Protein AF-A0A545BFV0-F1 (afdb_monomer_lite)

Sequence (214 aa):
MSEAEDLKVGDFVEFETEFVPDQMAVFLDVLTPELVSAIVRHQVKKQALEAFDGDWSDHEAREGYFEKTRMRVQTQTELAEAITSAVRTDFRSEGTKEFFGRLGSPDGEAVTVITMCDRSFFTVEDSDRILDGRFTVLGKVTAEIDMDRPTLERNKLLSSIPPESIDKLMGKMKKQLDAGIADAKMTGAMAFEPKFSARVEGASLKVVPIAIYV

Radius of gyration: 22.43 Å; chains: 1; bounding box: 50×40×73 Å

Structure (mmCIF, N/CA/C/O backbone):
data_AF-A0A545BFV0-F1
#
_entry.id   AF-A0A545BFV0-F1
#
loop_
_atom_site.group_PDB
_atom_site.id
_atom_site.type_symbol
_atom_site.label_atom_id
_atom_site.label_alt_id
_atom_site.label_comp_id
_atom_site.label_asym_id
_atom_site.label_entity_id
_atom_site.label_seq_id
_atom_site.pdbx_PDB_ins_code
_atom_site.Cartn_x
_atom_site.Cartn_y
_atom_site.Cartn_z
_atom_site.occupancy
_atom_site.B_iso_or_equiv
_atom_site.auth_seq_id
_atom_site.auth_comp_id
_atom_site.auth_asym_id
_atom_site.auth_atom_id
_atom_site.pdbx_PDB_model_num
ATOM 1 N N . MET A 1 1 ? 2.513 1.814 29.439 1.00 44.91 1 MET A N 1
ATOM 2 C CA . MET A 1 1 ? 3.019 0.611 28.755 1.00 44.91 1 MET A CA 1
ATOM 3 C C . MET A 1 1 ? 2.626 -0.705 29.416 1.00 44.91 1 MET A C 1
ATOM 5 O O . MET A 1 1 ? 2.300 -1.607 28.661 1.00 44.91 1 MET A O 1
ATOM 9 N N . SER A 1 2 ? 2.576 -0.832 30.754 1.00 43.62 2 SER A N 1
ATOM 10 C CA . SER A 1 2 ? 2.344 -2.153 31.379 1.00 43.62 2 SER A CA 1
ATOM 11 C C . SER A 1 2 ? 1.024 -2.826 30.985 1.00 43.62 2 SER A C 1
ATOM 13 O O . SER A 1 2 ? 0.996 -4.033 30.834 1.00 43.62 2 SER A O 1
ATOM 15 N N . GLU A 1 3 ? -0.055 -2.071 30.750 1.00 52.94 3 GLU A N 1
ATOM 16 C CA . GLU A 1 3 ? -1.333 -2.677 30.342 1.00 52.94 3 GLU A CA 1
ATOM 17 C C . GLU A 1 3 ? -1.349 -3.180 28.897 1.00 52.94 3 GLU A C 1
ATOM 19 O O . GLU A 1 3 ? -2.094 -4.106 28.610 1.00 52.94 3 GLU A O 1
ATOM 24 N N . ALA A 1 4 ? -0.549 -2.601 27.991 1.00 58.53 4 ALA A N 1
ATOM 25 C CA . ALA A 1 4 ? -0.517 -3.038 26.595 1.00 58.53 4 ALA A CA 1
ATOM 26 C C . ALA A 1 4 ? 0.349 -4.293 26.430 1.00 58.53 4 ALA A C 1
ATOM 28 O O . ALA A 1 4 ? -0.074 -5.227 25.762 1.00 58.53 4 ALA A O 1
ATOM 29 N N . GLU A 1 5 ? 1.524 -4.337 27.069 1.00 62.28 5 GLU A N 1
ATOM 30 C CA . GLU A 1 5 ? 2.435 -5.494 27.023 1.00 62.28 5 GLU A CA 1
ATOM 31 C C . GLU A 1 5 ? 1.836 -6.764 27.651 1.00 62.28 5 GLU A C 1
ATOM 33 O O . GLU A 1 5 ? 2.217 -7.872 27.276 1.00 62.28 5 GLU A O 1
ATOM 38 N N . ASP A 1 6 ? 0.868 -6.610 28.557 1.00 72.38 6 ASP A N 1
ATOM 39 C CA . ASP A 1 6 ? 0.158 -7.720 29.198 1.00 72.38 6 ASP A CA 1
ATOM 40 C C . ASP A 1 6 ? -1.032 -8.256 28.374 1.00 72.38 6 ASP A C 1
ATOM 42 O O . ASP A 1 6 ? -1.622 -9.272 28.758 1.00 72.38 6 ASP A O 1
ATOM 46 N N . LEU A 1 7 ? -1.386 -7.616 27.248 1.00 80.75 7 LEU A N 1
ATOM 47 C CA . LEU A 1 7 ? -2.508 -8.040 26.405 1.00 80.75 7 LEU A CA 1
ATOM 48 C C . LEU A 1 7 ? -2.217 -9.364 25.707 1.00 80.75 7 LEU A C 1
ATOM 50 O O . LEU A 1 7 ? -1.216 -9.532 25.006 1.00 80.75 7 LEU A O 1
ATOM 54 N N . LYS A 1 8 ? -3.156 -10.297 25.837 1.00 85.81 8 LYS A N 1
ATOM 55 C CA . LYS A 1 8 ? -3.091 -11.618 25.219 1.00 85.81 8 LYS A CA 1
ATOM 56 C C . LYS A 1 8 ? -4.149 -11.777 24.148 1.00 85.81 8 LYS A C 1
ATOM 58 O O . LYS A 1 8 ? -5.205 -11.143 24.148 1.00 85.81 8 LYS A O 1
ATOM 63 N N . VAL A 1 9 ? -3.882 -12.711 23.240 1.00 89.94 9 VAL A N 1
ATOM 64 C CA . VAL A 1 9 ? -4.880 -13.172 22.276 1.00 89.94 9 VAL A CA 1
ATOM 65 C C . VAL A 1 9 ? -6.136 -13.611 23.025 1.00 89.94 9 VAL A C 1
ATOM 67 O O . VAL A 1 9 ? -6.094 -14.506 23.867 1.00 89.94 9 VAL A O 1
ATOM 70 N N . GLY A 1 10 ? -7.265 -13.004 22.673 1.00 88.69 10 GLY A N 1
ATOM 71 C CA . GLY A 1 10 ? -8.553 -13.267 23.298 1.00 88.69 10 GLY A CA 1
ATOM 72 C C . GLY A 1 10 ? -9.057 -12.167 24.226 1.00 88.69 10 GLY A C 1
ATOM 73 O O . GLY A 1 10 ? -10.267 -12.141 24.459 1.00 88.69 10 GLY A O 1
ATOM 74 N N . ASP A 1 11 ? -8.187 -11.267 24.686 1.00 92.00 11 ASP A N 1
ATOM 75 C CA . ASP A 1 11 ? -8.573 -10.167 25.566 1.00 92.00 11 ASP A CA 1
ATOM 76 C C . ASP A 1 11 ? -9.452 -9.146 24.839 1.00 92.00 11 ASP A C 1
ATOM 78 O O . ASP A 1 11 ? -9.380 -8.981 23.616 1.00 92.00 11 ASP A O 1
ATOM 82 N N . PHE A 1 12 ? -10.306 -8.467 25.603 1.00 92.06 12 PHE A N 1
ATOM 83 C CA . PHE A 1 12 ? -11.127 -7.371 25.104 1.00 92.06 12 PHE A CA 1
ATOM 84 C C . PHE A 1 12 ? -10.480 -6.048 25.482 1.00 92.06 12 PHE A C 1
ATOM 86 O O . PHE A 1 12 ? -10.081 -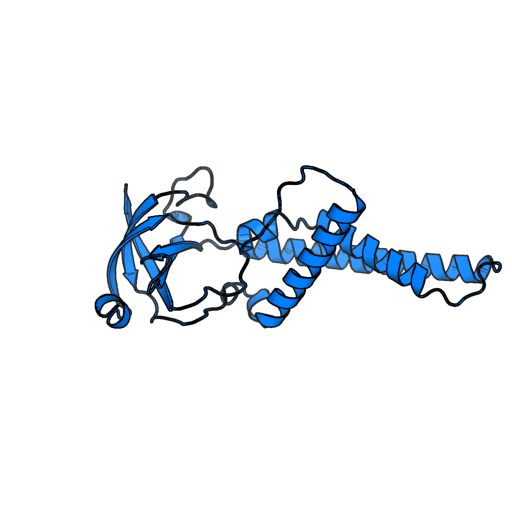5.852 26.628 1.00 92.06 12 PHE A O 1
ATOM 93 N N . VAL A 1 13 ? -10.410 -5.146 24.513 1.00 91.56 13 VAL A N 1
ATOM 94 C CA . VAL A 1 13 ? -9.827 -3.817 24.668 1.00 91.56 13 VAL A CA 1
ATOM 95 C C . VAL A 1 13 ? -10.811 -2.771 24.177 1.00 91.56 13 VAL A C 1
ATOM 97 O O . VAL A 1 13 ? -11.476 -2.964 23.158 1.00 91.56 13 VAL A O 1
ATOM 100 N N . GLU A 1 14 ? -10.893 -1.664 24.905 1.00 93.38 14 GLU A N 1
ATOM 101 C CA . GLU A 1 14 ? -11.603 -0.461 24.488 1.00 93.38 14 GLU A CA 1
ATOM 102 C C . GLU A 1 14 ? -10.578 0.657 24.318 1.00 93.38 14 GLU A C 1
ATOM 104 O O . GLU A 1 14 ? -9.763 0.899 25.210 1.00 93.38 14 GLU A O 1
ATOM 109 N N . PHE A 1 15 ? -10.578 1.304 23.158 1.00 91.44 15 PHE A N 1
ATOM 110 C CA . PHE A 1 15 ? -9.659 2.397 22.873 1.00 91.44 15 PHE A CA 1
ATOM 111 C C . PHE A 1 15 ? -10.288 3.420 21.935 1.00 91.44 15 PHE A C 1
ATOM 113 O O . PHE A 1 15 ? -11.109 3.088 21.084 1.00 91.44 15 PHE A O 1
ATOM 120 N N . GLU A 1 16 ? -9.854 4.667 22.070 1.00 92.62 16 GLU A N 1
ATOM 121 C CA . GLU A 1 16 ? -10.220 5.761 21.177 1.00 92.62 16 GLU A CA 1
ATOM 122 C C . GLU A 1 16 ? -8.991 6.164 20.364 1.00 92.62 16 GLU A C 1
ATOM 124 O O . GLU A 1 16 ? -7.907 6.382 20.912 1.00 92.62 16 GLU A O 1
ATOM 129 N N . THR A 1 17 ? -9.139 6.253 19.046 1.00 91.19 17 THR A N 1
ATOM 130 C CA . THR A 1 17 ? -8.046 6.677 18.170 1.00 91.19 17 THR A CA 1
ATOM 131 C C . THR A 1 17 ? -8.572 7.331 16.902 1.00 91.19 17 THR A C 1
ATOM 133 O O . THR A 1 17 ? -9.733 7.172 16.523 1.00 91.19 17 THR A O 1
ATOM 136 N N . GLU A 1 18 ? -7.697 8.096 16.261 1.00 90.00 18 GLU A N 1
ATOM 137 C CA . GLU A 1 18 ? -7.917 8.601 14.915 1.00 90.00 18 GLU A CA 1
ATOM 138 C C . GLU A 1 18 ? -7.319 7.601 13.929 1.00 90.00 18 GLU A C 1
ATOM 140 O O . GLU A 1 18 ? -6.118 7.315 13.972 1.00 90.00 18 GLU A O 1
ATOM 145 N N . PHE A 1 19 ? -8.171 7.033 13.081 1.00 86.81 19 PHE A N 1
ATOM 146 C CA . PHE A 1 19 ? -7.752 6.025 12.123 1.00 86.81 19 PHE A CA 1
ATOM 147 C C . PHE A 1 19 ? -7.258 6.668 10.837 1.00 86.81 19 PHE A C 1
ATOM 149 O O . PHE A 1 19 ? -7.837 7.617 10.307 1.00 86.81 19 PHE A O 1
ATOM 156 N N . VAL A 1 20 ? -6.192 6.080 10.313 1.00 76.25 20 VAL A N 1
ATOM 157 C CA . VAL A 1 20 ? -5.632 6.401 9.011 1.00 76.25 20 VAL A CA 1
ATOM 158 C C . VAL A 1 20 ? -5.899 5.214 8.078 1.00 76.25 20 VAL A C 1
ATOM 160 O O . VAL A 1 20 ? -5.720 4.060 8.495 1.00 76.25 20 VAL A O 1
ATOM 163 N N . PRO A 1 21 ? -6.327 5.460 6.825 1.00 67.81 21 PRO A N 1
ATOM 164 C CA . PRO A 1 21 ? -6.515 4.397 5.848 1.00 67.81 21 PRO A CA 1
ATOM 165 C C . PRO A 1 21 ? -5.198 3.676 5.558 1.00 67.81 21 PRO A C 1
ATOM 167 O O . PRO A 1 21 ? -4.107 4.250 5.680 1.00 67.81 21 PRO A O 1
ATOM 170 N N . ASP A 1 22 ? -5.312 2.421 5.126 1.00 71.38 22 ASP A N 1
ATOM 171 C CA . ASP A 1 22 ? -4.177 1.625 4.672 1.00 71.38 22 ASP A CA 1
ATOM 172 C C . ASP A 1 22 ? -3.416 2.368 3.562 1.00 71.38 22 ASP A C 1
ATOM 174 O O . ASP A 1 22 ? -3.910 2.585 2.450 1.00 71.38 22 ASP A O 1
ATOM 178 N N . GLN A 1 23 ? -2.186 2.769 3.878 1.00 68.25 23 GLN A N 1
ATOM 179 C CA . GLN A 1 23 ? -1.343 3.557 2.985 1.00 68.25 23 GLN A CA 1
ATOM 180 C C . GLN A 1 23 ? -0.987 2.792 1.704 1.00 68.25 23 GLN A C 1
ATOM 182 O O . GLN A 1 23 ? -0.724 3.423 0.679 1.00 68.25 23 GLN A O 1
ATOM 187 N N . MET A 1 24 ? -1.011 1.452 1.720 1.00 69.50 24 MET A N 1
ATOM 188 C CA . MET A 1 24 ? -0.810 0.652 0.513 1.00 69.50 24 MET A CA 1
ATOM 189 C C . MET A 1 24 ? -2.022 0.710 -0.417 1.00 69.50 24 MET A C 1
ATOM 191 O O . MET A 1 24 ? -1.844 0.794 -1.633 1.00 69.50 24 MET A O 1
ATOM 195 N N . ALA A 1 25 ? -3.240 0.750 0.130 1.00 68.44 25 ALA A N 1
ATOM 196 C CA . ALA A 1 25 ? -4.452 0.949 -0.665 1.00 68.44 25 ALA A CA 1
ATOM 197 C C . ALA A 1 25 ? -4.370 2.266 -1.446 1.00 68.44 25 ALA A C 1
ATOM 199 O O . ALA A 1 25 ? -4.536 2.297 -2.666 1.00 68.44 25 ALA A O 1
ATOM 200 N N . VAL A 1 26 ? -4.024 3.342 -0.731 1.00 69.38 26 VAL A N 1
ATOM 201 C CA . VAL A 1 26 ? -3.864 4.686 -1.297 1.00 69.38 26 VAL A CA 1
ATOM 202 C C . VAL A 1 26 ? -2.759 4.699 -2.353 1.00 69.38 26 VAL A C 1
ATOM 204 O O . VAL A 1 26 ? -2.928 5.261 -3.434 1.00 69.38 26 VAL A O 1
ATOM 207 N N . PHE A 1 27 ? -1.633 4.043 -2.075 1.00 70.81 27 PHE A N 1
ATOM 208 C CA . PHE A 1 27 ? -0.514 3.967 -3.006 1.00 70.81 27 PHE A CA 1
ATOM 209 C C . PHE A 1 27 ? -0.867 3.238 -4.310 1.00 70.81 27 PHE A C 1
ATOM 211 O O . PHE A 1 27 ? -0.568 3.743 -5.393 1.00 70.81 27 PHE A O 1
ATOM 218 N N . LEU A 1 28 ? -1.535 2.084 -4.228 1.00 72.06 28 LEU A N 1
ATOM 219 C CA . LEU A 1 28 ? -1.981 1.326 -5.402 1.00 72.06 28 LEU A CA 1
ATOM 220 C C . LEU A 1 28 ? -3.060 2.056 -6.209 1.00 72.06 28 LEU A C 1
ATOM 222 O O . LEU A 1 28 ? -3.218 1.796 -7.403 1.00 72.06 28 LEU A O 1
ATOM 226 N N . ASP A 1 29 ? -3.778 2.988 -5.587 1.00 71.75 29 ASP A N 1
ATOM 227 C CA . ASP A 1 29 ? -4.724 3.848 -6.290 1.00 71.75 29 ASP A CA 1
ATOM 228 C C . ASP A 1 29 ? -4.060 5.000 -7.039 1.00 71.75 29 ASP A C 1
ATOM 230 O O . ASP A 1 29 ? -4.547 5.383 -8.106 1.00 71.75 29 ASP A O 1
ATOM 234 N N . VAL A 1 30 ? -2.920 5.493 -6.553 1.00 75.94 30 VAL A N 1
ATOM 235 C CA . VAL A 1 30 ? -2.086 6.456 -7.285 1.00 75.94 30 VAL A CA 1
ATOM 236 C C . VAL A 1 30 ? -1.310 5.767 -8.412 1.00 75.94 30 VAL A C 1
ATOM 238 O O . VAL A 1 30 ? -1.229 6.297 -9.521 1.00 75.94 30 VAL A O 1
ATOM 241 N N . LEU A 1 31 ? -0.754 4.578 -8.162 1.00 74.56 31 LEU A N 1
ATOM 242 C CA . LEU A 1 31 ? -0.027 3.793 -9.161 1.00 74.56 31 LEU A CA 1
ATOM 243 C C . LEU A 1 31 ? -0.966 3.029 -10.096 1.00 74.56 31 LEU A C 1
ATOM 245 O O . LEU A 1 31 ? -1.020 1.797 -10.100 1.00 74.56 31 LEU A O 1
ATOM 249 N N . THR A 1 32 ? -1.684 3.763 -10.940 1.00 83.56 32 THR A N 1
ATOM 250 C CA . THR A 1 32 ? -2.532 3.125 -11.947 1.00 83.56 32 THR A CA 1
ATOM 251 C C . THR A 1 32 ? -1.687 2.335 -12.960 1.00 83.56 32 THR A C 1
ATOM 253 O O . THR A 1 32 ? -0.532 2.703 -13.222 1.00 83.56 32 THR A O 1
ATOM 256 N N . PRO A 1 33 ? -2.234 1.260 -13.564 1.00 85.50 33 PRO A N 1
ATOM 257 C CA . PRO A 1 33 ? -1.542 0.507 -14.612 1.00 85.50 33 PRO A CA 1
ATOM 258 C C . PRO A 1 33 ? -0.992 1.407 -15.725 1.00 85.50 33 PRO A C 1
ATOM 260 O O . PRO A 1 33 ? 0.146 1.240 -16.156 1.00 85.50 33 PRO A O 1
ATOM 263 N N . GLU A 1 34 ? -1.756 2.422 -16.128 1.00 83.25 34 GLU A N 1
ATOM 264 C CA . GLU A 1 34 ? -1.389 3.364 -17.186 1.00 83.25 34 GLU A CA 1
ATOM 265 C C . GLU A 1 34 ? -0.203 4.246 -16.776 1.00 83.25 34 GLU A C 1
ATOM 267 O O . GLU A 1 34 ? 0.697 4.497 -17.583 1.00 83.25 34 GLU A O 1
ATOM 272 N N . LEU A 1 35 ? -0.169 4.699 -15.518 1.00 80.12 35 LEU A N 1
ATOM 273 C CA . LEU A 1 35 ? 0.946 5.485 -14.996 1.00 80.12 35 LEU A CA 1
ATOM 274 C C . LEU A 1 35 ? 2.223 4.642 -14.927 1.00 80.12 35 LEU A C 1
ATOM 276 O O . LEU A 1 35 ? 3.278 5.080 -15.390 1.00 80.12 35 LEU A O 1
ATOM 280 N N . VAL A 1 36 ? 2.131 3.417 -14.404 1.00 78.69 36 VAL A N 1
ATOM 281 C CA . VAL A 1 36 ? 3.272 2.492 -14.336 1.00 78.69 36 VAL A CA 1
ATOM 282 C C . VAL A 1 36 ? 3.788 2.175 -15.742 1.00 78.69 36 VAL A C 1
ATOM 284 O O . VAL A 1 36 ? 4.993 2.253 -15.989 1.00 78.69 36 VAL A O 1
ATOM 287 N N . SER A 1 37 ? 2.890 1.917 -16.692 1.00 79.69 37 SER A N 1
ATOM 288 C CA . SER A 1 37 ? 3.220 1.738 -18.108 1.00 79.69 37 SER A CA 1
ATOM 289 C C . SER A 1 37 ? 3.979 2.922 -18.687 1.00 79.69 37 SER A C 1
ATOM 291 O O . SER A 1 37 ? 5.026 2.753 -19.313 1.00 79.69 37 SER A O 1
ATOM 293 N N . ALA A 1 38 ? 3.493 4.144 -18.457 1.00 80.50 38 ALA A N 1
ATOM 294 C CA . ALA A 1 38 ? 4.135 5.357 -18.943 1.00 80.50 38 ALA A CA 1
ATOM 295 C C . ALA A 1 38 ? 5.548 5.530 -18.362 1.00 80.50 38 ALA A C 1
ATOM 297 O O . ALA A 1 38 ? 6.476 5.874 -19.103 1.00 80.50 38 ALA A O 1
ATOM 298 N N . ILE A 1 39 ? 5.734 5.231 -17.071 1.00 76.00 39 ILE A N 1
ATOM 299 C CA . ILE A 1 39 ? 7.044 5.264 -16.404 1.00 76.00 39 ILE A CA 1
ATOM 300 C C . ILE A 1 39 ? 7.993 4.238 -17.033 1.00 76.00 39 ILE A C 1
ATOM 302 O O . ILE A 1 39 ? 9.100 4.603 -17.438 1.00 76.00 39 ILE A O 1
ATOM 306 N N . VAL A 1 40 ? 7.562 2.980 -17.173 1.00 80.12 40 VAL A N 1
ATOM 307 C CA . VAL A 1 40 ? 8.370 1.910 -17.783 1.00 80.12 40 VAL A CA 1
ATOM 308 C C . VAL A 1 40 ? 8.718 2.266 -19.225 1.00 80.12 40 VAL A C 1
ATOM 310 O O . VAL A 1 40 ? 9.881 2.202 -19.620 1.00 80.12 40 VAL A O 1
ATOM 313 N N . ARG A 1 41 ? 7.744 2.747 -20.004 1.00 84.00 41 ARG A N 1
ATOM 314 C CA . ARG A 1 41 ? 7.952 3.217 -21.378 1.00 84.00 41 ARG A CA 1
ATOM 315 C C . ARG A 1 41 ? 9.039 4.280 -21.448 1.00 84.00 41 ARG A C 1
ATOM 317 O O . ARG A 1 41 ? 9.904 4.208 -22.320 1.00 84.00 41 ARG A O 1
ATOM 324 N N . HIS A 1 42 ? 8.985 5.270 -20.562 1.00 81.31 42 HIS A N 1
ATOM 325 C CA . HIS A 1 42 ? 9.968 6.343 -20.511 1.00 81.31 42 HIS A CA 1
ATOM 326 C C . HIS A 1 42 ? 11.356 5.816 -20.126 1.00 81.31 42 HIS A C 1
ATOM 328 O O . HIS A 1 42 ? 12.329 6.115 -20.816 1.00 81.31 42 HIS A O 1
ATOM 334 N N . GLN A 1 43 ? 11.450 4.986 -19.082 1.00 77.50 43 GLN A N 1
ATOM 335 C CA . GLN A 1 43 ? 12.716 4.405 -18.626 1.00 77.50 43 GLN A CA 1
ATOM 336 C C . GLN A 1 43 ? 13.388 3.558 -19.708 1.00 77.50 43 GLN A C 1
ATOM 338 O O . GLN A 1 43 ? 14.570 3.748 -19.982 1.00 77.50 43 GLN A O 1
ATOM 343 N N . VAL A 1 44 ? 12.644 2.658 -20.350 1.00 83.06 44 VAL A N 1
ATOM 344 C CA . VAL A 1 44 ? 13.189 1.753 -21.370 1.00 83.06 44 VAL A CA 1
ATOM 345 C C . VAL A 1 44 ? 13.618 2.532 -22.609 1.00 83.06 44 VAL A C 1
ATOM 347 O O . VAL A 1 44 ? 14.687 2.267 -23.153 1.00 83.06 44 VAL A O 1
ATOM 350 N N . LYS A 1 45 ? 12.842 3.543 -23.027 1.00 85.12 45 LYS A N 1
ATOM 351 C CA . LYS A 1 45 ? 13.241 4.439 -24.123 1.00 85.12 45 LYS A CA 1
ATOM 352 C C . LYS A 1 45 ? 14.507 5.222 -23.789 1.00 85.12 45 LYS A C 1
ATOM 354 O O . LYS A 1 45 ? 15.392 5.306 -24.631 1.00 85.12 45 LYS A O 1
ATOM 359 N N . LYS A 1 46 ? 14.602 5.777 -22.579 1.00 83.81 46 LYS A N 1
ATOM 360 C CA . LYS A 1 46 ? 15.782 6.524 -22.133 1.00 83.81 46 LYS A CA 1
ATOM 361 C C . LYS A 1 46 ? 17.025 5.632 -22.108 1.00 83.81 46 LYS A C 1
ATOM 363 O O . LYS A 1 46 ? 18.031 5.989 -22.705 1.00 83.81 46 LYS A O 1
ATOM 368 N N . GLN A 1 47 ? 16.922 4.449 -21.504 1.00 82.31 47 GLN A N 1
ATOM 369 C CA . GLN A 1 47 ? 18.014 3.473 -21.475 1.00 82.31 47 GLN A CA 1
ATOM 370 C C . GLN A 1 47 ? 18.435 3.039 -22.878 1.00 82.31 47 GLN A C 1
ATOM 372 O O . GLN A 1 47 ? 19.623 2.905 -23.133 1.00 82.31 47 GLN A O 1
ATOM 377 N N . ALA A 1 48 ? 17.487 2.835 -23.793 1.00 84.81 48 ALA A N 1
ATOM 378 C CA . ALA A 1 48 ? 17.809 2.480 -25.170 1.00 84.81 48 ALA A CA 1
ATOM 379 C C . ALA A 1 48 ? 18.522 3.620 -25.917 1.00 84.81 48 ALA A C 1
ATOM 381 O O . ALA A 1 48 ? 19.452 3.377 -26.674 1.00 84.81 48 ALA A O 1
ATOM 382 N N . LEU A 1 49 ? 18.139 4.877 -25.682 1.00 84.75 49 LEU A N 1
ATOM 383 C CA . LEU A 1 49 ? 18.854 6.019 -26.260 1.00 84.75 49 LEU A CA 1
ATOM 384 C C . LEU A 1 49 ? 20.289 6.127 -25.729 1.00 84.75 49 LEU A C 1
ATOM 386 O O . LEU A 1 49 ? 21.199 6.415 -26.497 1.00 84.75 49 LEU A O 1
ATOM 390 N N . GLU A 1 50 ? 20.491 5.882 -24.435 1.00 84.44 50 GLU A N 1
ATOM 391 C CA . GLU A 1 50 ? 21.811 5.932 -23.792 1.00 84.44 50 GLU A CA 1
ATOM 392 C C . GLU A 1 50 ? 22.697 4.728 -24.151 1.00 84.44 50 GLU A C 1
ATOM 394 O O . GLU A 1 50 ? 23.917 4.853 -24.185 1.00 84.44 50 GLU A O 1
ATOM 399 N N . ALA A 1 51 ? 22.094 3.566 -24.413 1.00 85.31 51 ALA A N 1
ATOM 400 C CA . ALA A 1 51 ? 22.793 2.316 -24.706 1.00 85.31 51 ALA A CA 1
ATOM 401 C C . ALA A 1 51 ? 23.018 2.062 -26.204 1.00 85.31 51 ALA A C 1
ATOM 403 O O . ALA A 1 51 ? 23.551 1.011 -26.555 1.00 85.31 51 ALA A O 1
ATOM 404 N N . PHE A 1 52 ? 22.581 2.962 -27.088 1.00 86.44 52 PHE A N 1
ATOM 405 C CA . PHE A 1 52 ? 22.872 2.836 -28.511 1.00 86.44 52 PHE A CA 1
ATOM 406 C C . PHE A 1 52 ? 24.353 3.141 -28.768 1.00 86.44 52 PHE A C 1
ATOM 408 O O . PHE A 1 52 ? 24.799 4.281 -28.648 1.00 86.44 52 PHE A O 1
ATOM 415 N N . ASP A 1 53 ? 25.101 2.103 -29.126 1.00 80.94 53 ASP A N 1
ATOM 416 C CA . ASP A 1 53 ? 26.534 2.127 -29.431 1.00 80.94 53 ASP A CA 1
ATOM 417 C C . ASP A 1 53 ? 26.831 2.065 -30.942 1.00 80.94 53 ASP A C 1
ATOM 419 O O . ASP A 1 53 ? 27.993 2.033 -31.349 1.00 80.94 53 ASP A O 1
ATOM 423 N N . GLY A 1 54 ? 25.785 2.063 -31.774 1.00 77.00 54 GLY A N 1
ATOM 424 C CA . GLY A 1 54 ? 25.886 2.064 -33.230 1.00 77.00 54 GLY A CA 1
ATOM 425 C C . GLY A 1 54 ? 26.209 3.437 -33.827 1.00 77.00 54 GLY A C 1
ATOM 426 O O . GLY A 1 54 ? 26.148 4.476 -33.166 1.00 77.00 54 GLY A O 1
ATOM 427 N N . ASP A 1 55 ? 26.531 3.449 -35.121 1.00 79.62 55 ASP A N 1
ATOM 428 C CA . ASP A 1 55 ? 26.744 4.689 -35.866 1.00 79.62 55 ASP A CA 1
ATOM 429 C C . ASP A 1 55 ? 25.404 5.403 -36.102 1.00 79.62 55 ASP A C 1
ATOM 431 O O . ASP A 1 55 ? 24.496 4.882 -36.747 1.00 79.62 55 ASP A O 1
ATOM 435 N N . TRP A 1 56 ? 25.280 6.629 -35.591 1.00 79.25 56 TRP A N 1
ATOM 436 C CA . TRP A 1 56 ? 24.094 7.468 -35.774 1.00 79.25 56 TRP A CA 1
ATOM 437 C C . TRP A 1 56 ? 23.848 7.882 -37.231 1.00 79.25 56 TRP A C 1
ATOM 439 O O . TRP A 1 56 ? 22.737 8.318 -37.554 1.00 79.25 56 TRP A O 1
ATOM 449 N N . SER A 1 57 ? 24.867 7.776 -38.086 1.00 80.81 57 SER A N 1
ATOM 450 C CA . SER A 1 57 ? 24.791 8.072 -39.516 1.00 80.81 57 SER A CA 1
ATOM 451 C C . SER A 1 57 ? 24.368 6.872 -40.371 1.00 80.81 57 SER A C 1
ATOM 453 O O . SER A 1 57 ? 23.908 7.072 -41.497 1.00 80.81 57 SER A O 1
ATOM 455 N N . ASP A 1 58 ? 24.426 5.651 -39.827 1.00 88.50 58 ASP A N 1
ATOM 456 C CA . ASP A 1 58 ? 23.928 4.444 -40.484 1.00 88.50 58 ASP A CA 1
ATOM 457 C C . ASP A 1 58 ? 22.417 4.294 -40.250 1.00 88.50 58 ASP A C 1
ATOM 459 O O . ASP A 1 58 ? 21.938 4.021 -39.144 1.00 88.50 58 ASP A O 1
ATOM 463 N N . HIS A 1 59 ? 21.645 4.487 -41.320 1.00 84.69 59 HIS A N 1
ATOM 464 C CA . HIS A 1 59 ? 20.191 4.394 -41.276 1.00 84.69 59 HIS A CA 1
ATOM 465 C C . HIS A 1 59 ? 19.700 2.990 -40.901 1.00 84.69 59 HIS A C 1
ATOM 467 O O . HIS A 1 59 ? 18.767 2.875 -40.108 1.00 84.69 59 HIS A O 1
ATOM 473 N N . GLU A 1 60 ? 20.315 1.937 -41.443 1.00 85.69 60 GLU A N 1
ATOM 474 C CA . GLU A 1 60 ? 19.847 0.556 -41.296 1.00 85.69 60 GLU A CA 1
ATOM 475 C C . GLU A 1 60 ? 20.138 0.030 -39.885 1.00 85.69 60 GLU A C 1
ATOM 477 O O . GLU A 1 60 ? 19.253 -0.526 -39.225 1.00 85.69 60 GLU A O 1
ATOM 482 N N . ALA A 1 61 ? 21.339 0.306 -39.362 1.00 82.06 61 ALA A N 1
ATOM 483 C CA . ALA A 1 61 ? 21.693 -0.018 -37.980 1.00 82.06 61 ALA A CA 1
ATOM 484 C C . ALA A 1 61 ? 20.770 0.685 -36.970 1.00 82.06 61 ALA A C 1
ATOM 486 O O . ALA A 1 61 ? 20.327 0.086 -35.983 1.00 82.06 61 ALA A O 1
ATOM 487 N N . ARG A 1 62 ? 20.435 1.952 -37.234 1.00 86.19 62 ARG A N 1
ATOM 488 C CA . ARG A 1 62 ? 19.569 2.754 -36.370 1.00 86.19 62 ARG A CA 1
ATOM 489 C C . ARG A 1 62 ? 18.112 2.285 -36.423 1.00 86.19 62 ARG A C 1
ATOM 491 O O . ARG A 1 62 ? 17.477 2.145 -35.378 1.00 86.19 62 ARG A O 1
ATOM 498 N N . GLU A 1 63 ? 17.580 2.017 -37.613 1.00 87.25 63 GLU A N 1
ATOM 499 C CA . GLU A 1 63 ? 16.208 1.532 -37.802 1.00 87.25 63 GLU A CA 1
ATOM 500 C C . GLU A 1 63 ? 16.003 0.158 -37.148 1.00 87.25 63 GLU A C 1
ATOM 502 O O . GLU A 1 63 ? 15.086 -0.004 -36.338 1.00 87.25 63 GLU A O 1
ATOM 507 N N . GLY A 1 64 ? 16.925 -0.787 -37.371 1.00 86.56 64 GLY A N 1
ATOM 508 C CA . GLY A 1 64 ? 16.871 -2.112 -36.750 1.00 86.56 64 GLY A CA 1
ATOM 509 C C . GLY A 1 64 ? 16.981 -2.076 -35.220 1.00 86.56 64 GLY A C 1
ATOM 510 O O . GLY A 1 64 ? 16.323 -2.855 -34.521 1.00 86.56 64 GLY A O 1
ATOM 511 N N . TYR A 1 65 ? 17.771 -1.151 -34.665 1.00 88.31 65 TYR A N 1
ATOM 512 C CA . TYR A 1 65 ? 17.836 -0.941 -33.218 1.00 88.31 65 TYR A CA 1
ATOM 513 C C . TYR A 1 65 ? 16.525 -0.379 -32.655 1.00 88.31 65 TYR A C 1
ATOM 515 O O . TYR A 1 65 ? 16.025 -0.865 -31.632 1.00 88.31 65 TYR A O 1
ATOM 523 N N . PHE A 1 66 ? 15.937 0.623 -33.316 1.00 85.94 66 PHE A N 1
ATOM 524 C CA . PHE A 1 66 ? 14.692 1.235 -32.857 1.00 85.94 66 PHE A CA 1
ATOM 525 C C . PHE A 1 66 ? 13.482 0.310 -33.002 1.00 85.94 66 PHE A C 1
ATOM 527 O O . PHE A 1 66 ? 12.613 0.344 -32.130 1.00 85.94 66 PHE A O 1
ATOM 534 N N . GLU A 1 67 ? 13.433 -0.564 -34.010 1.00 89.50 67 GLU A N 1
ATOM 535 C CA . GLU A 1 67 ? 12.408 -1.613 -34.096 1.00 89.50 67 GLU A CA 1
ATOM 536 C C . GLU A 1 67 ? 12.503 -2.602 -32.931 1.00 89.50 67 GLU A C 1
ATOM 538 O O . GLU A 1 67 ? 11.517 -2.821 -32.219 1.00 89.50 67 GLU A O 1
ATOM 543 N N . LYS A 1 68 ? 13.698 -3.148 -32.666 1.00 88.19 68 LYS A N 1
ATOM 544 C CA . LYS A 1 68 ? 13.919 -4.052 -31.522 1.00 88.19 68 LYS A CA 1
ATOM 545 C C . LYS A 1 68 ? 13.571 -3.372 -30.201 1.00 88.19 68 LYS A C 1
ATOM 547 O O . LYS A 1 68 ? 12.923 -3.966 -29.338 1.00 88.19 68 LYS A O 1
ATOM 552 N N . THR A 1 69 ? 13.957 -2.107 -30.060 1.00 88.81 69 THR A N 1
ATOM 553 C CA . THR A 1 69 ? 13.625 -1.287 -28.893 1.00 88.81 69 THR A CA 1
ATOM 554 C C . THR A 1 69 ? 12.120 -1.085 -28.768 1.00 88.81 69 THR A C 1
ATOM 556 O O . THR A 1 69 ? 11.586 -1.212 -27.671 1.00 88.81 69 THR A O 1
ATOM 559 N N . ARG A 1 70 ? 11.407 -0.815 -29.865 1.00 90.12 70 ARG A N 1
ATOM 560 C CA . ARG A 1 70 ? 9.951 -0.632 -29.859 1.00 90.12 70 ARG A CA 1
ATOM 561 C C . ARG A 1 70 ? 9.230 -1.889 -29.382 1.00 90.12 70 ARG A C 1
ATOM 563 O O . ARG A 1 70 ? 8.365 -1.774 -28.517 1.00 90.12 70 ARG A O 1
ATOM 570 N N . MET A 1 71 ? 9.627 -3.058 -29.884 1.00 90.75 71 MET A N 1
ATOM 571 C CA . MET A 1 71 ? 9.082 -4.345 -29.439 1.00 90.75 71 MET A CA 1
ATOM 572 C C . MET A 1 71 ? 9.355 -4.576 -27.950 1.00 90.75 71 MET A C 1
ATOM 574 O O . MET A 1 71 ? 8.443 -4.894 -27.193 1.00 90.75 71 MET A O 1
ATOM 578 N N . ARG A 1 72 ? 10.590 -4.326 -27.495 1.00 87.44 72 ARG A N 1
ATOM 579 C CA . ARG A 1 72 ? 10.956 -4.443 -26.077 1.00 87.44 72 ARG A CA 1
ATOM 580 C C . ARG A 1 72 ? 10.142 -3.506 -25.186 1.00 87.44 72 ARG A C 1
ATOM 582 O O . ARG A 1 72 ? 9.650 -3.941 -24.149 1.00 87.44 72 ARG A O 1
ATOM 589 N N . VAL A 1 73 ? 10.004 -2.240 -25.583 1.00 88.12 73 VAL A N 1
ATOM 590 C CA . VAL A 1 73 ? 9.189 -1.247 -24.874 1.00 88.12 73 VAL A CA 1
ATOM 591 C C . VAL A 1 73 ? 7.759 -1.754 -24.755 1.00 88.12 73 VAL A C 1
ATOM 593 O O . VAL A 1 73 ? 7.242 -1.772 -23.647 1.00 88.12 73 VAL A O 1
ATOM 596 N N . GLN A 1 74 ? 7.154 -2.208 -25.856 1.00 91.50 74 GLN A N 1
ATOM 597 C CA . GLN A 1 74 ? 5.785 -2.718 -25.864 1.00 91.50 74 GLN A CA 1
ATOM 598 C C . GLN A 1 74 ? 5.604 -3.879 -24.877 1.00 91.50 74 GLN A C 1
ATOM 600 O O . GLN A 1 74 ? 4.770 -3.787 -23.978 1.00 91.50 74 GLN A O 1
ATOM 605 N N . THR A 1 75 ? 6.434 -4.921 -24.974 1.00 86.25 75 THR A N 1
ATOM 606 C CA . THR A 1 75 ? 6.339 -6.095 -24.094 1.00 86.25 75 THR A CA 1
ATOM 607 C C . THR A 1 75 ? 6.529 -5.731 -22.623 1.00 86.25 75 THR A C 1
ATOM 609 O O . THR A 1 75 ? 5.802 -6.223 -21.764 1.00 86.25 75 THR A O 1
ATOM 612 N N . GLN A 1 76 ? 7.491 -4.858 -22.308 1.00 81.94 76 GLN A N 1
ATOM 613 C CA . GLN A 1 76 ? 7.734 -4.450 -20.924 1.00 81.94 76 GLN A CA 1
ATOM 614 C C . GLN A 1 76 ? 6.605 -3.575 -20.372 1.00 81.94 76 GLN A C 1
ATOM 616 O O . GLN A 1 76 ? 6.275 -3.699 -19.196 1.00 81.94 76 GLN A O 1
ATOM 621 N N . THR A 1 77 ? 5.988 -2.731 -21.204 1.00 85.12 77 THR A N 1
ATOM 622 C CA . THR A 1 77 ? 4.829 -1.929 -20.793 1.00 85.12 77 THR A CA 1
ATOM 623 C C . THR A 1 77 ? 3.587 -2.780 -20.570 1.00 85.12 77 THR A C 1
ATOM 625 O O . THR A 1 77 ? 2.961 -2.644 -19.526 1.00 85.12 77 THR A O 1
ATOM 628 N N . GLU A 1 78 ? 3.277 -3.708 -21.481 1.00 87.19 78 GLU A N 1
ATOM 629 C CA . GLU A 1 78 ? 2.124 -4.612 -21.354 1.00 87.19 78 GLU A CA 1
ATOM 630 C C . GLU A 1 78 ? 2.256 -5.508 -20.116 1.00 87.19 78 GLU A C 1
ATOM 632 O O . GLU A 1 78 ? 1.302 -5.688 -19.360 1.00 87.19 78 GLU A O 1
ATOM 637 N N . LEU A 1 79 ? 3.463 -6.023 -19.856 1.00 80.94 79 LEU A N 1
ATOM 638 C CA . LEU A 1 79 ? 3.736 -6.807 -18.655 1.00 80.94 79 LEU A CA 1
ATOM 639 C C . LEU A 1 79 ? 3.560 -5.973 -17.380 1.00 80.94 79 LEU A C 1
ATOM 641 O O . LEU A 1 79 ? 2.964 -6.449 -16.416 1.00 80.94 79 LEU A O 1
ATOM 645 N N . ALA A 1 80 ? 4.070 -4.740 -17.364 1.00 77.00 80 ALA A N 1
ATOM 646 C CA . ALA A 1 80 ? 3.948 -3.862 -16.208 1.00 77.00 80 ALA A CA 1
ATOM 647 C C . ALA A 1 80 ? 2.481 -3.507 -15.916 1.00 77.00 80 ALA A C 1
ATOM 649 O O . ALA A 1 80 ? 2.053 -3.611 -14.769 1.00 77.00 80 ALA A O 1
ATOM 650 N N . GLU A 1 81 ? 1.695 -3.178 -16.9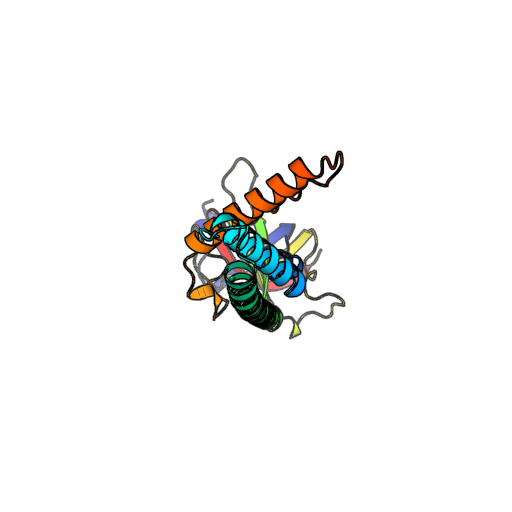47 1.00 85.31 81 GLU A N 1
ATOM 651 C CA . GLU A 1 81 ? 0.250 -2.944 -16.824 1.00 85.31 81 GLU A CA 1
ATOM 652 C C . GLU A 1 81 ? -0.470 -4.158 -16.235 1.00 85.31 81 GLU A C 1
ATOM 654 O O . GLU A 1 81 ? -1.236 -4.021 -15.278 1.00 85.31 81 GLU A O 1
ATOM 659 N N . ALA A 1 82 ? -0.198 -5.351 -16.771 1.00 82.44 82 ALA A N 1
ATOM 660 C CA . ALA A 1 82 ? -0.824 -6.587 -16.320 1.00 82.44 82 ALA A CA 1
ATOM 661 C C . ALA A 1 82 ? -0.488 -6.904 -14.854 1.00 82.44 82 ALA A C 1
ATOM 663 O O . ALA A 1 82 ? -1.383 -7.241 -14.078 1.00 82.44 82 ALA A O 1
ATOM 664 N N . ILE A 1 83 ? 0.780 -6.750 -14.454 1.00 80.00 83 ILE A N 1
ATOM 665 C CA . ILE A 1 83 ? 1.214 -6.959 -13.067 1.00 80.00 83 ILE A CA 1
ATOM 666 C C . ILE A 1 83 ? 0.523 -5.960 -12.137 1.00 80.00 83 ILE A C 1
ATOM 668 O O . ILE A 1 83 ? -0.072 -6.367 -11.141 1.00 80.00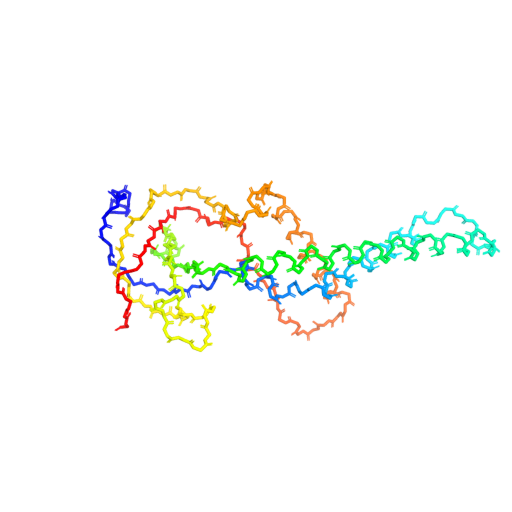 83 ILE A O 1
ATOM 672 N N . THR A 1 84 ? 0.559 -4.664 -12.457 1.00 80.50 84 THR A N 1
ATOM 673 C CA . THR A 1 84 ? -0.062 -3.627 -11.621 1.00 80.50 84 THR A CA 1
ATOM 674 C C . THR A 1 84 ? -1.571 -3.834 -11.500 1.00 80.50 84 THR A C 1
ATOM 676 O O . THR A 1 84 ? -2.122 -3.711 -10.407 1.00 80.50 84 THR A O 1
ATOM 679 N N . SER A 1 85 ? -2.244 -4.212 -12.590 1.00 83.69 85 SER A N 1
ATOM 680 C CA . SER A 1 85 ? -3.675 -4.525 -12.584 1.00 83.69 85 SER A CA 1
ATOM 681 C C . SER A 1 85 ? -4.003 -5.726 -11.692 1.00 83.69 85 SER A C 1
ATOM 683 O O . SER A 1 85 ? -4.935 -5.660 -10.885 1.00 83.69 85 SER A O 1
ATOM 685 N N . ALA A 1 86 ? -3.209 -6.798 -11.776 1.00 80.25 86 ALA A N 1
ATOM 686 C CA . ALA A 1 86 ? -3.381 -7.987 -10.949 1.00 80.25 86 ALA A CA 1
ATOM 687 C C . ALA A 1 86 ? -3.195 -7.670 -9.458 1.00 80.25 86 ALA A C 1
ATOM 689 O O . ALA A 1 86 ? -4.054 -8.018 -8.651 1.00 80.25 86 ALA A O 1
ATOM 690 N N . VAL A 1 87 ? -2.130 -6.943 -9.104 1.00 78.50 87 VAL A N 1
ATOM 691 C CA . VAL A 1 87 ? -1.860 -6.525 -7.718 1.00 78.50 87 VAL A CA 1
ATOM 692 C C . VAL A 1 87 ? -2.991 -5.651 -7.178 1.00 78.50 87 VAL A C 1
ATOM 694 O O . VAL A 1 87 ? -3.491 -5.896 -6.083 1.00 78.50 87 VAL A O 1
ATOM 697 N N . ARG A 1 88 ? -3.450 -4.661 -7.955 1.00 79.19 88 ARG A N 1
ATOM 698 C CA . ARG A 1 88 ? -4.542 -3.770 -7.540 1.00 79.19 88 ARG A CA 1
ATOM 699 C C . ARG A 1 88 ? -5.861 -4.518 -7.363 1.00 79.19 88 ARG A C 1
ATOM 701 O O . ARG A 1 88 ? -6.615 -4.222 -6.439 1.00 79.19 88 ARG A O 1
ATOM 708 N N . THR A 1 89 ? -6.144 -5.481 -8.237 1.00 79.19 89 THR A N 1
ATOM 709 C CA . THR A 1 89 ? -7.353 -6.309 -8.145 1.00 79.19 89 THR A CA 1
ATOM 710 C C . THR A 1 89 ? -7.317 -7.190 -6.904 1.00 79.19 89 THR A C 1
ATOM 712 O O . THR A 1 89 ? -8.297 -7.221 -6.167 1.00 79.19 89 THR A O 1
ATOM 715 N N . ASP A 1 90 ? -6.189 -7.851 -6.639 1.00 74.94 90 ASP A N 1
ATOM 716 C CA . ASP A 1 90 ? -6.008 -8.697 -5.457 1.00 74.94 90 ASP A CA 1
ATOM 717 C C . ASP A 1 90 ? -6.203 -7.877 -4.172 1.00 74.94 90 ASP A C 1
ATOM 719 O O . ASP A 1 90 ? -7.053 -8.216 -3.349 1.00 74.94 90 ASP A O 1
ATOM 723 N N . PHE A 1 91 ? -5.553 -6.712 -4.081 1.00 74.19 91 PHE A N 1
ATOM 724 C CA . PHE A 1 91 ? -5.666 -5.800 -2.939 1.00 74.19 91 PHE A CA 1
ATOM 725 C C . PHE A 1 91 ? -7.093 -5.261 -2.720 1.00 74.19 91 PHE A C 1
ATOM 727 O O . PHE A 1 91 ? -7.545 -5.085 -1.589 1.00 74.19 91 PHE A O 1
ATOM 734 N N . ARG A 1 92 ? -7.845 -5.006 -3.799 1.00 72.19 92 ARG A N 1
ATOM 735 C CA . ARG A 1 92 ? -9.249 -4.559 -3.717 1.00 72.19 92 ARG A CA 1
ATOM 736 C C . ARG A 1 92 ? -10.241 -5.690 -3.462 1.00 72.19 92 ARG A C 1
ATOM 738 O O . ARG A 1 92 ? -11.341 -5.420 -2.986 1.00 72.19 92 ARG A O 1
ATOM 745 N N . SER A 1 93 ? -9.878 -6.928 -3.787 1.00 65.75 93 SER A N 1
ATOM 746 C CA . SER A 1 93 ? -10.732 -8.103 -3.593 1.00 65.75 93 SER A CA 1
ATOM 747 C C . SER A 1 93 ? -10.763 -8.605 -2.148 1.00 65.75 93 SER A C 1
ATOM 749 O O . SER A 1 93 ? -11.590 -9.456 -1.817 1.00 65.75 93 SER A O 1
ATOM 751 N N . GLU A 1 94 ? -9.902 -8.074 -1.273 1.00 69.06 94 GLU A N 1
ATOM 752 C CA . GLU A 1 94 ? -9.919 -8.423 0.143 1.00 69.06 94 GLU A CA 1
ATOM 753 C C . GLU A 1 94 ? -11.228 -7.965 0.806 1.00 69.06 94 GLU A C 1
ATOM 755 O O . GLU A 1 94 ? -11.523 -6.774 0.908 1.00 69.06 94 GLU A O 1
ATOM 760 N N . GLY A 1 95 ? -12.017 -8.932 1.290 1.00 71.38 95 GLY A N 1
ATOM 761 C CA . GLY A 1 95 ? -13.241 -8.662 2.053 1.00 71.38 95 GLY A CA 1
ATOM 762 C C . GLY A 1 95 ? -12.976 -8.037 3.427 1.00 71.38 95 GLY A C 1
ATOM 763 O O . GLY A 1 95 ? -13.864 -7.407 3.995 1.00 71.38 95 GLY A O 1
ATOM 764 N N . THR A 1 96 ? -11.750 -8.166 3.938 1.00 77.19 96 THR A N 1
ATOM 765 C CA . THR A 1 96 ? -11.307 -7.592 5.213 1.00 77.19 96 THR A CA 1
ATOM 766 C C . THR A 1 96 ? -10.289 -6.486 4.964 1.00 77.19 96 THR A C 1
ATOM 768 O O . THR A 1 96 ? -9.265 -6.734 4.329 1.00 77.19 96 THR A O 1
ATOM 771 N N . LYS A 1 97 ? -10.555 -5.294 5.499 1.00 80.25 97 LYS A N 1
ATOM 772 C CA . LYS A 1 97 ? -9.691 -4.110 5.446 1.00 80.25 97 LYS A CA 1
ATOM 773 C C . LYS A 1 97 ? -9.046 -3.861 6.805 1.00 80.25 97 LYS A C 1
ATOM 775 O O . LYS A 1 97 ? -9.658 -4.128 7.838 1.00 80.25 97 LYS A O 1
ATOM 780 N N . GLU A 1 98 ? -7.820 -3.351 6.796 1.00 83.44 98 GLU A N 1
ATOM 781 C CA . GLU A 1 98 ? -7.097 -2.959 8.006 1.00 83.44 98 GLU A CA 1
ATOM 782 C C . GLU A 1 98 ? -7.085 -1.432 8.134 1.00 83.44 98 GLU A C 1
ATOM 784 O O . GLU A 1 98 ? -6.807 -0.718 7.171 1.00 83.44 98 GLU A O 1
ATOM 789 N N . PHE A 1 99 ? -7.394 -0.941 9.331 1.00 86.06 99 PHE A N 1
ATOM 790 C CA . PHE A 1 99 ? -7.344 0.473 9.685 1.00 86.06 99 PHE A CA 1
ATOM 791 C C . PHE A 1 99 ? -6.352 0.670 10.824 1.00 86.06 99 PHE A C 1
ATOM 793 O O . PHE A 1 99 ? -6.355 -0.091 11.795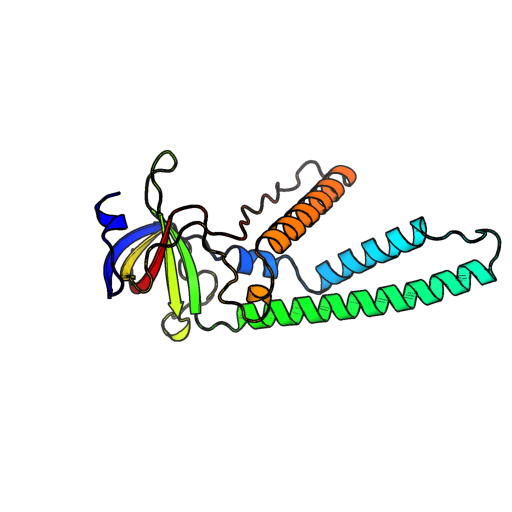 1.00 86.06 99 PHE A O 1
ATOM 800 N N . PHE A 1 100 ? -5.509 1.692 10.707 1.00 87.06 100 PHE A N 1
ATOM 801 C CA . PHE A 1 100 ? -4.378 1.898 11.605 1.00 87.06 100 PHE A CA 1
ATOM 802 C C . PHE A 1 100 ? -4.650 3.100 12.500 1.00 87.06 100 PHE A C 1
ATOM 804 O O . PHE A 1 100 ? -4.845 4.206 12.003 1.00 87.06 100 PHE A O 1
ATOM 811 N N . GLY A 1 101 ? -4.654 2.885 13.811 1.00 88.44 101 GLY A N 1
ATOM 812 C CA . GLY A 1 101 ? -4.782 3.940 14.810 1.00 88.44 101 GLY A CA 1
ATOM 813 C C . GLY A 1 101 ? -3.565 3.965 15.721 1.00 88.44 101 GLY A C 1
ATOM 814 O O . GLY A 1 101 ? -3.077 2.916 16.141 1.00 88.44 101 GLY A O 1
ATOM 815 N N . ARG A 1 102 ? -3.049 5.154 16.031 1.00 87.50 102 ARG A N 1
ATOM 816 C CA . ARG A 1 102 ? -1.917 5.302 16.954 1.00 87.50 102 ARG A CA 1
ATOM 817 C C . ARG A 1 102 ? -2.445 5.596 18.354 1.00 87.50 102 ARG A C 1
ATOM 819 O O . ARG A 1 102 ? -3.163 6.574 18.552 1.00 87.50 102 ARG A O 1
ATOM 826 N N . LEU A 1 103 ? -2.085 4.751 19.314 1.00 86.00 103 LEU A N 1
ATOM 827 C CA . LEU A 1 103 ? -2.356 4.947 20.736 1.00 86.00 103 LEU A CA 1
ATOM 828 C C . LEU A 1 103 ? -1.070 5.372 21.446 1.00 86.00 103 LEU A C 1
ATOM 830 O O . LEU A 1 103 ? -0.012 4.795 21.207 1.00 86.00 103 LEU A O 1
ATOM 834 N N . GLY A 1 104 ? -1.162 6.364 22.331 1.00 77.62 104 GLY A N 1
ATOM 835 C CA . GLY A 1 104 ? -0.016 6.927 23.055 1.00 77.62 104 GLY A CA 1
ATOM 836 C C . GLY A 1 104 ? 0.410 8.309 22.549 1.00 77.62 104 GLY A C 1
ATOM 837 O O . GLY A 1 104 ? -0.100 8.819 21.552 1.00 77.62 104 GLY A O 1
ATOM 838 N N . SER A 1 105 ? 1.325 8.949 23.279 1.00 64.75 105 SER A N 1
ATOM 839 C CA . SER A 1 105 ? 1.803 10.301 22.957 1.00 64.75 105 SER A CA 1
ATOM 840 C C . SER A 1 105 ? 2.827 10.268 21.807 1.00 64.75 105 SER A C 1
ATOM 842 O O . SER A 1 105 ? 3.620 9.326 21.753 1.00 64.75 105 SER A O 1
ATOM 844 N N . PRO A 1 106 ? 2.880 11.279 20.914 1.00 60.22 106 PRO A N 1
ATOM 845 C CA . PRO A 1 106 ? 3.866 11.349 19.827 1.00 60.22 106 PRO A CA 1
ATOM 846 C C . PRO A 1 106 ? 5.326 11.256 20.295 1.00 60.22 106 PRO A C 1
ATOM 848 O O . PRO A 1 106 ? 6.147 10.667 19.598 1.00 60.22 106 PRO A O 1
ATOM 851 N N . ASP A 1 107 ? 5.613 11.797 21.482 1.00 60.19 107 ASP A N 1
ATOM 852 C CA . ASP A 1 107 ? 6.956 11.887 22.073 1.00 60.19 107 ASP A CA 1
ATOM 853 C C . ASP A 1 107 ? 7.256 10.755 23.072 1.00 60.19 107 ASP A C 1
ATOM 855 O O . ASP A 1 107 ? 8.275 10.776 23.764 1.00 60.19 107 ASP A O 1
ATOM 859 N N . GLY A 1 108 ? 6.342 9.792 23.197 1.00 63.38 108 GLY A N 1
ATOM 860 C CA . GLY A 1 108 ? 6.440 8.687 24.139 1.00 63.38 108 GLY A CA 1
ATOM 861 C C . GLY A 1 108 ? 6.253 7.332 23.473 1.00 63.38 108 GLY A C 1
ATOM 862 O O . GLY A 1 108 ? 6.308 7.171 22.256 1.00 63.38 108 GLY A O 1
ATOM 863 N N . GLU A 1 109 ? 6.018 6.340 24.314 1.00 69.19 109 GLU A N 1
ATOM 864 C CA . GLU A 1 109 ? 5.731 4.977 23.902 1.00 69.19 109 GLU A CA 1
ATOM 865 C C . GLU A 1 109 ? 4.366 4.913 23.207 1.00 69.19 109 GLU A C 1
ATOM 867 O O . GLU A 1 109 ? 3.328 5.166 23.826 1.00 69.19 109 GLU A O 1
ATOM 872 N N . ALA A 1 110 ? 4.377 4.610 21.909 1.00 79.12 110 ALA A N 1
ATOM 873 C CA . ALA A 1 110 ? 3.181 4.510 21.086 1.00 79.12 110 ALA A CA 1
ATOM 874 C C . ALA A 1 110 ? 2.998 3.082 20.566 1.00 79.12 110 ALA A C 1
ATOM 876 O O . ALA A 1 110 ? 3.959 2.442 20.139 1.00 79.12 110 ALA A O 1
ATOM 877 N N . VAL A 1 111 ? 1.754 2.609 20.580 1.00 86.06 111 VAL A N 1
ATOM 878 C CA . VAL A 1 111 ? 1.349 1.321 20.013 1.00 86.06 111 VAL A CA 1
ATOM 879 C C . VAL A 1 111 ? 0.414 1.595 18.846 1.00 86.06 111 VAL A C 1
ATOM 881 O O . VAL A 1 111 ? -0.532 2.376 18.965 1.00 86.06 111 VAL A O 1
ATOM 884 N N . THR A 1 112 ? 0.667 0.955 17.711 1.00 88.50 112 THR A N 1
ATOM 885 C CA . THR A 1 112 ? -0.239 1.021 16.565 1.00 88.50 112 THR A CA 1
ATOM 886 C C . THR A 1 112 ? -1.268 -0.095 16.668 1.00 88.50 112 THR A C 1
ATOM 888 O O . THR A 1 112 ? -0.929 -1.275 16.598 1.00 88.50 112 THR A O 1
ATOM 891 N N . VAL A 1 113 ? -2.541 0.258 16.808 1.00 89.38 113 VAL A N 1
ATOM 892 C CA . VAL A 1 113 ? -3.628 -0.719 16.761 1.00 89.38 113 VAL A CA 1
ATOM 893 C C . VAL A 1 113 ? -4.111 -0.875 15.329 1.00 89.38 113 VAL A C 1
ATOM 895 O O . VAL A 1 113 ? -4.468 0.092 14.658 1.00 89.38 113 VAL A O 1
ATOM 898 N N . ILE A 1 114 ? -4.120 -2.120 14.874 1.00 89.56 114 ILE A N 1
ATOM 899 C CA . ILE A 1 114 ? -4.570 -2.540 13.556 1.00 89.56 114 ILE A CA 1
ATOM 900 C C . ILE A 1 114 ? -5.966 -3.139 13.729 1.00 89.56 114 ILE A C 1
ATOM 902 O O . ILE A 1 114 ? -6.121 -4.263 14.218 1.00 89.56 114 ILE A O 1
ATOM 906 N N . THR A 1 115 ? -6.987 -2.377 13.346 1.00 89.25 115 THR A N 1
ATOM 907 C CA . THR A 1 115 ? -8.390 -2.798 13.429 1.00 89.25 115 THR A CA 1
ATOM 908 C C . THR A 1 115 ? -8.811 -3.451 12.120 1.00 89.25 115 THR A C 1
ATOM 910 O O . THR A 1 115 ? -8.768 -2.827 11.061 1.00 89.25 115 THR A O 1
ATOM 913 N N . MET A 1 116 ? -9.200 -4.724 12.191 1.00 88.12 116 MET A N 1
ATOM 914 C CA . MET A 1 116 ? -9.599 -5.529 11.037 1.00 88.12 116 MET A CA 1
ATOM 915 C C . MET A 1 116 ? -11.115 -5.486 10.841 1.00 88.12 116 MET A C 1
ATOM 917 O O . MET A 1 116 ? -11.857 -6.113 11.592 1.00 88.12 116 MET A O 1
ATOM 921 N N . CYS A 1 117 ? -11.578 -4.799 9.805 1.00 85.31 117 CYS A N 1
ATOM 922 C CA . CYS A 1 117 ? -12.994 -4.652 9.487 1.00 85.31 117 CYS A CA 1
ATOM 923 C C . CYS A 1 117 ? -13.363 -5.517 8.283 1.00 85.31 117 CYS A C 1
ATOM 925 O O . CYS A 1 117 ? -12.779 -5.374 7.211 1.00 85.31 117 CYS A O 1
ATOM 927 N N . ASP A 1 118 ? -14.357 -6.390 8.424 1.00 82.75 118 ASP A N 1
ATOM 928 C CA . ASP A 1 118 ? -14.929 -7.107 7.284 1.00 82.75 118 ASP A CA 1
ATOM 929 C C . ASP A 1 118 ? -16.071 -6.286 6.675 1.00 82.75 118 ASP A C 1
ATOM 931 O O . ASP A 1 118 ? -17.041 -5.939 7.353 1.00 82.75 118 ASP A O 1
ATOM 935 N N . ARG A 1 119 ? -15.941 -5.975 5.379 1.00 75.75 119 ARG A N 1
ATOM 936 C CA . ARG A 1 119 ? -16.858 -5.121 4.616 1.00 75.75 119 ARG A CA 1
ATOM 937 C C . ARG A 1 119 ? -18.310 -5.588 4.702 1.00 75.75 119 ARG A C 1
ATOM 939 O O . ARG A 1 119 ? -19.206 -4.755 4.636 1.00 75.75 119 ARG A O 1
ATOM 946 N N . SER A 1 120 ? -18.559 -6.887 4.850 1.00 78.56 120 SER A N 1
ATOM 947 C CA . SER A 1 120 ? -19.920 -7.429 4.934 1.00 78.56 120 SER A CA 1
ATOM 948 C C . SER A 1 120 ? -20.706 -6.939 6.158 1.00 78.56 120 SER A C 1
ATOM 950 O O . SER A 1 120 ? -21.936 -6.961 6.129 1.00 78.56 120 SER A O 1
ATOM 952 N N . PHE A 1 121 ? -20.022 -6.443 7.195 1.00 79.56 121 PHE A N 1
ATOM 953 C CA . PHE A 1 121 ? -20.641 -5.939 8.424 1.00 79.56 121 PHE A CA 1
ATOM 954 C C . PHE A 1 121 ? -20.766 -4.408 8.478 1.00 79.56 121 PHE A C 1
ATOM 956 O O . PHE A 1 121 ? -21.302 -3.883 9.452 1.00 79.56 121 PHE A O 1
ATOM 963 N N . PHE A 1 122 ? -20.330 -3.686 7.439 1.00 75.62 122 PHE A N 1
ATOM 964 C CA . PHE A 1 122 ? -20.423 -2.225 7.367 1.00 75.62 122 PHE A CA 1
ATOM 965 C C . PHE A 1 122 ? -21.305 -1.792 6.194 1.00 75.62 122 PHE A C 1
ATOM 967 O O . PHE A 1 122 ? -21.055 -2.135 5.041 1.00 75.62 122 PHE A O 1
ATOM 974 N N . THR A 1 123 ? -22.335 -0.993 6.483 1.00 73.44 123 THR A N 1
ATOM 975 C CA . THR A 1 123 ? -23.146 -0.341 5.444 1.00 73.44 123 THR A CA 1
ATOM 976 C C . THR A 1 123 ? -22.567 1.041 5.176 1.00 73.44 123 THR A C 1
ATOM 978 O O . THR A 1 123 ? -22.869 1.989 5.894 1.00 73.44 123 THR A O 1
ATOM 981 N N . VAL A 1 124 ? -21.709 1.145 4.164 1.00 71.75 124 VAL A N 1
ATOM 982 C CA . VAL A 1 124 ? -21.046 2.398 3.776 1.00 71.75 124 VAL A CA 1
ATOM 983 C C . VAL A 1 124 ? -21.059 2.582 2.261 1.00 71.75 124 VAL A C 1
ATOM 985 O O . VAL A 1 124 ? -21.056 1.604 1.511 1.00 71.75 124 VAL A O 1
ATOM 988 N N . GLU A 1 125 ? -21.057 3.838 1.811 1.00 70.00 125 GLU A N 1
ATOM 989 C CA . GLU A 1 125 ? -20.908 4.178 0.388 1.00 70.00 125 GLU A CA 1
ATOM 990 C C . GLU A 1 125 ? -19.470 3.950 -0.101 1.00 70.00 125 GLU A C 1
ATOM 992 O O . GLU A 1 125 ? -19.265 3.486 -1.223 1.00 70.00 125 GLU A O 1
ATOM 997 N N . ASP A 1 126 ? -18.486 4.211 0.766 1.00 72.44 126 ASP A N 1
ATOM 998 C CA . ASP A 1 126 ? -17.060 4.044 0.493 1.00 72.44 126 ASP A CA 1
ATOM 999 C C . ASP A 1 126 ? -16.421 3.109 1.530 1.00 72.44 126 ASP A C 1
ATOM 1001 O O . ASP A 1 126 ? -16.262 3.449 2.704 1.00 72.44 126 ASP A O 1
ATOM 1005 N N . SER A 1 127 ? -16.065 1.898 1.091 1.00 70.69 127 SER A N 1
ATOM 1006 C CA . SER A 1 127 ? -15.458 0.879 1.951 1.00 70.69 127 SER A CA 1
ATOM 1007 C C . SER A 1 127 ? -14.016 1.180 2.348 1.00 70.69 127 SER A C 1
ATOM 1009 O O . SER A 1 127 ? -13.537 0.606 3.323 1.00 70.69 127 SER A O 1
ATOM 1011 N N . ASP A 1 128 ? -13.316 2.043 1.611 1.00 67.75 128 ASP A N 1
ATOM 1012 C CA . ASP A 1 128 ? -11.926 2.388 1.923 1.00 67.75 128 ASP A CA 1
ATOM 1013 C C . ASP A 1 128 ? -11.839 3.477 3.009 1.00 67.75 128 ASP A C 1
ATOM 1015 O O . ASP A 1 128 ? -10.770 3.711 3.565 1.00 67.75 128 ASP A O 1
ATOM 1019 N N . ARG A 1 129 ? -12.980 4.088 3.363 1.00 71.56 129 ARG A N 1
ATOM 1020 C CA . ARG A 1 129 ? -13.090 5.220 4.298 1.00 71.56 129 ARG A CA 1
ATOM 1021 C C . ARG A 1 129 ? -14.018 4.943 5.486 1.00 71.56 129 ARG A C 1
ATOM 1023 O O . ARG A 1 129 ? -14.533 5.872 6.101 1.00 71.56 129 ARG A O 1
ATOM 1030 N N . ILE A 1 130 ? -14.248 3.663 5.811 1.00 78.19 130 ILE A N 1
ATOM 1031 C CA . ILE A 1 130 ? -15.190 3.235 6.869 1.00 78.19 130 ILE A CA 1
ATOM 1032 C C . ILE A 1 130 ? -14.872 3.887 8.220 1.00 78.19 130 ILE A C 1
ATOM 1034 O O . ILE A 1 130 ? -15.795 4.260 8.939 1.00 78.19 130 ILE A O 1
ATOM 1038 N N . LEU A 1 131 ? -13.585 4.006 8.559 1.00 80.50 131 LEU A N 1
ATOM 1039 C CA . LEU A 1 131 ? -13.121 4.567 9.829 1.00 80.50 131 LEU A CA 1
ATOM 1040 C C . LEU A 1 131 ? -12.422 5.918 9.667 1.00 80.50 131 LEU A C 1
ATOM 1042 O O . LEU A 1 131 ? -11.643 6.292 10.529 1.00 80.50 131 LEU A O 1
ATOM 1046 N N . ASP A 1 132 ? -12.692 6.681 8.608 1.00 78.19 132 ASP A N 1
ATOM 1047 C CA . ASP A 1 132 ? -12.096 8.014 8.467 1.00 78.19 132 ASP A CA 1
ATOM 1048 C C . ASP A 1 132 ? -12.507 8.931 9.633 1.00 78.19 132 ASP A C 1
ATOM 1050 O O . ASP A 1 132 ? -13.659 9.361 9.735 1.00 78.19 132 ASP A O 1
ATOM 1054 N N . GLY A 1 133 ? -11.546 9.254 10.500 1.00 82.12 133 GLY A N 1
ATOM 1055 C CA . GLY A 1 133 ? -11.741 10.119 11.659 1.00 82.12 133 GLY A CA 1
ATOM 1056 C C . GLY A 1 133 ? -11.493 9.414 12.988 1.00 82.12 133 GLY A C 1
ATOM 1057 O O . GLY A 1 133 ? -10.741 8.445 13.085 1.00 82.12 133 GLY A O 1
ATOM 1058 N N . ARG A 1 134 ? -12.095 9.963 14.044 1.00 89.44 134 ARG A N 1
ATOM 1059 C CA . ARG A 1 134 ? -11.886 9.542 15.430 1.00 89.44 134 ARG A CA 1
ATOM 1060 C C . ARG A 1 134 ? -13.057 8.701 15.909 1.00 89.44 134 ARG A C 1
ATOM 1062 O O . ARG A 1 134 ? -14.194 9.164 15.872 1.00 89.44 134 ARG A O 1
ATOM 1069 N N . PHE A 1 135 ? -12.754 7.495 16.373 1.00 91.12 135 PHE A N 1
ATOM 1070 C CA . PHE A 1 135 ? -13.745 6.539 16.848 1.00 91.12 135 PHE A CA 1
ATOM 1071 C C . PHE A 1 135 ? -13.266 5.843 18.114 1.00 91.12 135 PHE A C 1
ATOM 1073 O O . PHE A 1 135 ? -12.068 5.614 18.304 1.00 91.12 135 PHE A O 1
ATOM 1080 N N . THR A 1 136 ? -14.233 5.449 18.933 1.00 92.25 136 THR A N 1
ATOM 1081 C CA . THR A 1 136 ? -14.037 4.501 20.024 1.00 92.25 136 THR A CA 1
ATOM 1082 C C . THR A 1 136 ? -14.338 3.098 19.515 1.00 92.25 136 THR A C 1
ATOM 1084 O O . THR A 1 136 ? -15.377 2.851 18.895 1.00 92.25 136 THR A O 1
ATOM 1087 N N . VAL A 1 137 ? -13.417 2.171 19.762 1.00 92.88 137 VAL A N 1
ATOM 1088 C CA . VAL A 1 137 ? -13.511 0.774 19.345 1.00 92.88 137 VAL A CA 1
ATOM 1089 C C . VAL A 1 137 ? -13.445 -0.119 20.570 1.00 92.88 137 VAL A C 1
ATOM 1091 O O . VAL A 1 137 ? -12.445 -0.134 21.284 1.00 92.88 137 VAL A O 1
ATOM 1094 N N . LEU A 1 138 ? -14.493 -0.919 20.758 1.00 93.62 138 LEU A N 1
ATOM 1095 C CA . LEU A 1 138 ? -14.453 -2.107 21.599 1.00 93.62 138 LEU A CA 1
ATOM 1096 C C . LEU A 1 138 ? -14.133 -3.294 20.699 1.00 93.62 138 LEU A C 1
ATOM 1098 O O . LEU A 1 138 ? -14.905 -3.621 19.793 1.00 93.62 138 LEU A O 1
ATOM 1102 N N . GLY A 1 139 ? -13.017 -3.964 20.947 1.00 92.50 139 GLY A N 1
ATOM 1103 C CA . GLY A 1 139 ? -12.574 -5.062 20.105 1.00 92.50 139 GLY A CA 1
ATOM 1104 C C . GLY A 1 139 ? -11.895 -6.184 20.868 1.00 92.50 139 GLY A C 1
ATOM 1105 O O . GLY A 1 139 ? -11.565 -6.068 22.045 1.00 92.50 139 GLY A O 1
ATOM 1106 N N . LYS A 1 140 ? -11.715 -7.304 20.172 1.00 92.81 140 LYS A N 1
ATOM 1107 C CA . LYS A 1 140 ? -11.032 -8.491 20.679 1.00 92.81 140 LYS A CA 1
ATOM 1108 C C . LYS A 1 140 ? -9.645 -8.603 20.063 1.00 92.81 140 LYS A C 1
ATOM 1110 O O . LYS A 1 140 ? -9.520 -8.572 18.838 1.00 92.81 140 LYS A O 1
ATOM 1115 N N . VAL A 1 141 ? -8.628 -8.791 20.896 1.00 91.69 141 VAL A N 1
ATOM 1116 C CA . VAL A 1 141 ? -7.244 -9.011 20.469 1.00 91.69 141 VAL A CA 1
ATOM 1117 C C . VAL A 1 141 ? -7.130 -10.355 19.751 1.00 91.69 141 VAL A C 1
ATOM 1119 O O . VAL A 1 141 ? -7.552 -11.393 20.273 1.00 91.69 141 VAL A O 1
ATOM 1122 N N . THR A 1 142 ? -6.567 -10.348 18.543 1.00 88.62 142 THR A N 1
ATOM 1123 C CA . THR A 1 142 ? -6.458 -11.542 17.686 1.00 88.62 142 THR A CA 1
ATOM 1124 C C . THR A 1 142 ? -5.034 -12.017 17.447 1.00 88.62 142 THR A C 1
ATOM 1126 O O . THR A 1 142 ? -4.854 -13.152 17.007 1.00 88.62 142 THR A O 1
ATOM 1129 N N . ALA A 1 143 ? -4.032 -11.195 17.753 1.00 86.25 143 ALA A N 1
ATOM 1130 C CA . ALA A 1 143 ? -2.624 -11.561 17.669 1.00 86.25 143 ALA A CA 1
ATOM 1131 C C . ALA A 1 143 ? -1.844 -10.972 18.848 1.00 86.25 143 ALA A C 1
ATOM 1133 O O . ALA A 1 143 ? -2.261 -9.968 19.425 1.00 86.25 143 ALA A O 1
ATOM 1134 N N . GLU A 1 144 ? -0.723 -11.608 19.182 1.00 86.06 144 GLU A N 1
ATOM 1135 C CA . GLU A 1 144 ? 0.263 -11.056 20.114 1.00 86.06 144 GLU A CA 1
ATOM 1136 C C . GLU A 1 144 ? 0.855 -9.752 19.556 1.00 86.06 144 GLU A C 1
ATOM 1138 O O . GLU A 1 144 ? 0.769 -9.486 18.351 1.00 86.06 144 GLU A O 1
ATOM 1143 N N . ILE A 1 145 ? 1.439 -8.937 20.438 1.00 85.00 145 ILE A N 1
ATOM 1144 C CA . ILE A 1 145 ? 2.122 -7.710 20.025 1.00 85.00 145 ILE A CA 1
ATOM 1145 C C . ILE A 1 145 ? 3.297 -8.067 19.119 1.00 85.00 145 ILE A C 1
ATOM 1147 O O . ILE A 1 145 ? 4.132 -8.901 19.464 1.00 85.00 145 ILE A O 1
ATOM 1151 N N . ASP A 1 146 ? 3.357 -7.398 17.974 1.00 84.44 146 ASP A N 1
ATOM 1152 C CA . ASP A 1 146 ? 4.382 -7.605 16.959 1.00 84.44 146 ASP A CA 1
ATOM 1153 C C . ASP A 1 146 ? 5.153 -6.309 16.703 1.00 84.44 146 ASP A C 1
ATOM 1155 O O . ASP A 1 146 ? 4.557 -5.227 16.646 1.00 84.44 146 ASP A O 1
ATOM 1159 N N . MET A 1 147 ? 6.471 -6.423 16.550 1.00 83.62 147 MET A N 1
ATOM 1160 C CA . MET A 1 147 ? 7.388 -5.298 16.373 1.00 83.62 147 MET A CA 1
ATOM 1161 C C . MET A 1 147 ? 7.795 -5.172 14.906 1.00 83.62 147 MET A C 1
ATOM 1163 O O . MET A 1 147 ? 8.267 -6.135 14.306 1.00 83.62 147 MET A O 1
ATOM 1167 N N . ASP A 1 148 ? 7.669 -3.970 14.340 1.00 79.50 148 ASP A N 1
ATOM 1168 C CA . ASP A 1 148 ? 8.087 -3.664 12.960 1.00 79.50 148 ASP A CA 1
ATOM 1169 C C . ASP A 1 148 ? 7.439 -4.578 11.901 1.00 79.50 148 ASP A C 1
ATOM 1171 O O . ASP A 1 148 ? 8.061 -4.998 10.906 1.00 79.50 148 ASP A O 1
ATOM 1175 N N . ARG A 1 149 ? 6.151 -4.865 12.123 1.00 79.56 149 ARG A N 1
ATOM 1176 C CA . ARG A 1 149 ? 5.335 -5.780 11.327 1.00 79.56 149 ARG A CA 1
ATOM 1177 C C . ARG A 1 149 ? 5.272 -5.349 9.858 1.00 79.56 149 ARG A C 1
ATOM 1179 O O . ARG A 1 149 ? 4.872 -4.214 9.589 1.00 79.56 149 ARG A O 1
ATOM 1186 N N . PRO A 1 150 ? 5.542 -6.232 8.881 1.00 74.06 150 PRO A N 1
ATOM 1187 C CA . PRO A 1 150 ? 5.354 -5.898 7.475 1.00 74.06 150 PRO A CA 1
ATOM 1188 C C . PRO A 1 150 ? 3.873 -5.721 7.112 1.00 74.06 150 PRO A C 1
ATOM 1190 O O . PRO A 1 150 ? 3.031 -6.563 7.424 1.00 74.06 150 PRO A O 1
ATOM 1193 N N . THR A 1 151 ? 3.554 -4.658 6.374 1.00 71.88 151 THR A N 1
ATOM 1194 C CA . THR A 1 151 ? 2.172 -4.344 5.957 1.00 71.88 151 THR A CA 1
ATOM 1195 C C . THR A 1 151 ? 1.639 -5.285 4.870 1.00 71.88 151 THR A C 1
ATOM 1197 O O . THR A 1 151 ? 0.444 -5.315 4.598 1.00 71.88 151 THR A O 1
ATOM 1200 N N . LEU A 1 152 ? 2.506 -6.101 4.259 1.00 66.06 152 LEU A N 1
ATOM 1201 C CA . LEU A 1 152 ? 2.205 -6.855 3.034 1.00 66.06 152 LEU A CA 1
ATOM 1202 C C . LEU A 1 152 ? 2.135 -8.366 3.204 1.00 66.06 152 LEU A C 1
ATOM 1204 O O . LEU A 1 152 ? 1.910 -9.079 2.230 1.00 66.06 152 LEU A O 1
ATOM 1208 N N . GLU A 1 153 ? 2.264 -8.865 4.432 1.00 65.69 153 GLU A N 1
ATOM 1209 C CA . GLU A 1 153 ? 2.155 -10.300 4.718 1.00 65.69 153 GLU A CA 1
ATOM 1210 C C . GLU A 1 153 ? 0.809 -10.900 4.295 1.00 65.69 153 GLU A C 1
ATOM 1212 O O . GLU A 1 153 ? 0.732 -12.091 3.996 1.00 65.69 153 GLU A O 1
ATOM 1217 N N . ARG A 1 154 ? -0.262 -10.095 4.271 1.00 64.12 154 ARG A N 1
ATOM 1218 C CA . ARG A 1 154 ? -1.609 -10.573 3.925 1.00 64.12 154 ARG A CA 1
ATOM 1219 C C . ARG A 1 154 ? -1.817 -10.767 2.429 1.00 64.12 154 ARG A C 1
ATOM 1221 O O . ARG A 1 154 ? -2.581 -11.649 2.039 1.00 64.12 154 ARG A O 1
ATOM 1228 N N . ASN A 1 155 ? -1.119 -9.999 1.599 1.00 65.62 155 ASN A N 1
ATOM 1229 C CA . ASN A 1 155 ? -1.298 -10.083 0.162 1.00 65.62 155 ASN A CA 1
ATOM 1230 C C . ASN A 1 155 ? -0.514 -11.285 -0.381 1.00 65.62 155 ASN A C 1
ATOM 1232 O O . ASN A 1 155 ? 0.703 -11.340 -0.249 1.00 65.62 155 ASN A O 1
ATOM 1236 N N . LYS A 1 156 ? -1.182 -12.256 -1.010 1.00 65.12 156 LYS A N 1
ATOM 1237 C CA . LYS A 1 156 ? -0.537 -13.514 -1.444 1.00 65.12 156 LYS A CA 1
ATOM 1238 C C . LYS A 1 156 ? 0.578 -13.309 -2.468 1.00 65.12 156 LYS A C 1
ATOM 1240 O O . LYS A 1 156 ? 1.492 -14.126 -2.541 1.00 65.12 156 LYS A O 1
ATOM 1245 N N . LEU A 1 157 ? 0.481 -12.257 -3.277 1.00 64.56 157 LEU A N 1
ATOM 1246 C CA . LEU A 1 157 ? 1.489 -11.929 -4.277 1.00 64.56 157 LEU A CA 1
ATOM 1247 C C . LEU A 1 157 ? 2.645 -11.156 -3.635 1.00 64.56 157 LEU A C 1
ATOM 1249 O O . LEU A 1 157 ? 3.811 -11.490 -3.853 1.00 64.56 157 LEU A O 1
ATOM 1253 N N . LEU A 1 158 ? 2.333 -10.159 -2.804 1.00 66.31 158 LEU A N 1
ATOM 1254 C CA . LEU A 1 158 ? 3.338 -9.275 -2.210 1.00 66.31 158 LEU A CA 1
ATOM 1255 C C . LEU A 1 158 ? 4.014 -9.864 -0.964 1.00 66.31 158 LEU A C 1
ATOM 1257 O O . LEU A 1 158 ? 5.129 -9.461 -0.659 1.00 66.31 158 LEU A O 1
ATOM 1261 N N . SER A 1 159 ? 3.418 -10.854 -0.298 1.00 66.88 159 SER A N 1
ATOM 1262 C CA . SER A 1 159 ? 4.016 -11.548 0.855 1.00 66.88 159 SER A CA 1
ATOM 1263 C C . SER A 1 159 ? 5.290 -12.314 0.501 1.00 66.88 159 SER A C 1
ATOM 1265 O O . SER A 1 159 ? 6.129 -12.571 1.361 1.00 66.88 159 SER A O 1
ATOM 1267 N N . SER A 1 160 ? 5.464 -12.647 -0.779 1.00 66.38 160 SER A N 1
ATOM 1268 C CA . SER A 1 160 ? 6.689 -13.250 -1.309 1.00 66.38 160 SER A CA 1
ATOM 1269 C C . SER A 1 160 ? 7.814 -12.236 -1.549 1.00 66.38 160 SER A C 1
ATOM 1271 O O . SER A 1 160 ? 8.961 -12.623 -1.785 1.00 66.38 160 SER A O 1
ATOM 1273 N N . ILE A 1 161 ? 7.505 -10.937 -1.493 1.00 67.88 161 ILE A N 1
ATOM 1274 C CA . ILE A 1 161 ? 8.455 -9.857 -1.733 1.00 67.88 161 ILE A CA 1
ATOM 1275 C C . ILE A 1 161 ? 9.002 -9.384 -0.381 1.00 67.88 161 ILE A C 1
ATOM 1277 O O . ILE A 1 161 ? 8.234 -8.929 0.467 1.00 67.88 161 ILE A O 1
ATOM 1281 N N . PRO A 1 162 ? 10.331 -9.423 -0.166 1.00 68.12 162 PRO A N 1
ATOM 1282 C CA . PRO A 1 162 ? 10.920 -8.899 1.059 1.00 68.12 162 PRO A CA 1
ATOM 1283 C C . PRO A 1 162 ? 10.568 -7.412 1.246 1.00 68.12 162 PRO A C 1
ATOM 1285 O O . PRO A 1 162 ? 10.736 -6.648 0.286 1.00 68.12 162 PRO A O 1
ATOM 1288 N N . PRO A 1 163 ? 10.180 -6.959 2.456 1.00 68.56 163 PRO A N 1
ATOM 1289 C CA . PRO A 1 163 ? 9.806 -5.561 2.708 1.00 68.56 163 PRO A CA 1
ATOM 1290 C C . PRO A 1 163 ? 10.885 -4.557 2.275 1.00 68.56 163 PRO A C 1
ATOM 1292 O O . PRO A 1 163 ? 10.587 -3.544 1.653 1.00 68.56 163 PRO A O 1
ATOM 1295 N N . GLU A 1 164 ? 12.161 -4.911 2.455 1.00 70.81 164 GLU A N 1
ATOM 1296 C CA . GLU A 1 164 ? 13.313 -4.105 2.024 1.00 70.81 164 GLU A CA 1
ATOM 1297 C C . GLU A 1 164 ? 13.332 -3.808 0.515 1.00 70.81 164 GLU A C 1
ATOM 1299 O O . GLU A 1 164 ? 13.861 -2.788 0.067 1.00 70.81 164 GLU A O 1
ATOM 1304 N N . SER A 1 165 ? 12.798 -4.721 -0.300 1.00 66.94 165 SER A N 1
ATOM 1305 C CA . SER A 1 165 ? 12.714 -4.535 -1.752 1.00 66.94 165 SER A CA 1
ATOM 1306 C C . SER A 1 165 ? 11.671 -3.482 -2.106 1.00 66.94 165 SER A C 1
ATOM 1308 O O . SER A 1 165 ? 11.852 -2.732 -3.067 1.00 66.94 165 SER A O 1
ATOM 1310 N N . ILE A 1 166 ? 10.614 -3.398 -1.304 1.00 67.31 166 ILE A N 1
ATOM 1311 C CA . ILE A 1 166 ? 9.524 -2.443 -1.462 1.00 67.31 166 ILE A CA 1
ATOM 1312 C C . ILE A 1 166 ? 9.988 -1.078 -0.979 1.00 67.31 166 ILE A C 1
ATOM 1314 O O . ILE A 1 166 ? 9.875 -0.121 -1.736 1.00 67.31 166 ILE A O 1
ATOM 1318 N N . ASP A 1 167 ? 10.674 -1.003 0.161 1.00 67.25 167 ASP A N 1
ATOM 1319 C CA . ASP A 1 167 ? 11.325 0.230 0.619 1.00 67.25 167 ASP A CA 1
ATOM 1320 C C . ASP A 1 167 ? 12.292 0.792 -0.439 1.00 67.25 167 ASP A C 1
ATOM 1322 O O . ASP A 1 167 ? 12.290 1.987 -0.745 1.00 67.25 167 ASP A O 1
ATOM 1326 N N . LYS A 1 168 ? 13.089 -0.074 -1.083 1.00 67.06 168 LYS A N 1
ATOM 1327 C CA . LYS A 1 168 ? 13.983 0.323 -2.186 1.00 67.06 168 LYS A CA 1
ATOM 1328 C C . LYS A 1 168 ? 13.221 0.800 -3.422 1.00 67.06 168 LYS A C 1
ATOM 1330 O O . LYS A 1 168 ? 13.650 1.772 -4.048 1.00 67.06 168 LYS A O 1
ATOM 1335 N N . LEU A 1 169 ? 12.141 0.118 -3.807 1.00 66.94 169 LEU A N 1
ATOM 1336 C CA . LEU A 1 169 ? 11.291 0.514 -4.934 1.00 66.94 169 LEU A CA 1
ATOM 1337 C C . LEU A 1 169 ? 10.672 1.893 -4.674 1.00 66.94 169 LEU A C 1
ATOM 1339 O O . LEU A 1 169 ? 10.784 2.787 -5.512 1.00 66.94 169 LEU A O 1
ATOM 1343 N N . MET A 1 170 ? 10.117 2.081 -3.480 1.00 66.12 170 MET A N 1
ATOM 1344 C CA . MET A 1 170 ? 9.519 3.328 -3.014 1.00 66.12 170 MET A CA 1
ATOM 1345 C C . MET A 1 170 ? 10.535 4.463 -2.988 1.00 66.12 170 MET A C 1
ATOM 1347 O O . MET A 1 170 ? 10.291 5.532 -3.546 1.00 66.12 170 MET A O 1
ATOM 1351 N N . GLY A 1 171 ? 11.721 4.218 -2.429 1.00 68.25 171 GLY A N 1
ATOM 1352 C CA . GLY A 1 171 ? 12.807 5.192 -2.419 1.00 68.25 171 GLY A CA 1
ATOM 1353 C C . GLY A 1 171 ? 13.252 5.598 -3.826 1.00 68.25 171 GLY A C 1
ATOM 1354 O O . GLY A 1 171 ? 13.580 6.762 -4.057 1.00 68.25 171 GLY A O 1
ATOM 1355 N N . LYS A 1 172 ? 13.241 4.670 -4.794 1.00 68.31 172 LYS A N 1
ATOM 1356 C CA . LYS A 1 172 ? 13.516 4.986 -6.205 1.00 68.31 172 LYS A CA 1
ATOM 1357 C C . LYS A 1 172 ? 12.391 5.803 -6.837 1.00 68.31 172 LYS A C 1
ATOM 1359 O O . LYS A 1 172 ? 12.693 6.789 -7.501 1.00 68.31 172 LYS A O 1
ATOM 1364 N N . MET A 1 173 ? 11.132 5.433 -6.614 1.00 64.44 173 MET A N 1
ATOM 1365 C CA . MET A 1 173 ? 9.979 6.173 -7.132 1.00 64.44 173 MET A CA 1
ATOM 1366 C C . MET A 1 173 ? 9.933 7.597 -6.592 1.00 64.44 173 MET A C 1
ATOM 1368 O O . MET A 1 173 ? 9.833 8.524 -7.387 1.00 64.44 173 MET A O 1
ATOM 1372 N N . LYS A 1 174 ? 10.108 7.784 -5.278 1.00 66.25 174 LYS A N 1
ATOM 1373 C CA . LYS A 1 174 ? 10.185 9.109 -4.654 1.00 66.25 174 LYS A CA 1
ATOM 1374 C C . LYS A 1 174 ? 11.276 9.960 -5.302 1.00 66.25 174 LYS A C 1
ATOM 1376 O O . LYS A 1 174 ? 10.990 11.043 -5.790 1.00 66.25 174 LYS A O 1
ATOM 1381 N N . LYS A 1 175 ? 12.494 9.422 -5.441 1.00 69.88 175 LYS A N 1
ATOM 1382 C CA . LYS A 1 175 ? 13.599 10.121 -6.122 1.00 69.88 175 LYS A CA 1
ATOM 1383 C C . LYS A 1 175 ? 13.276 10.495 -7.568 1.00 69.88 175 LYS A C 1
ATOM 1385 O O . LYS A 1 175 ? 13.684 11.560 -8.016 1.00 69.88 175 LYS A O 1
ATOM 1390 N N . GLN A 1 176 ? 12.592 9.627 -8.315 1.00 66.88 176 GLN A N 1
ATOM 1391 C CA . GLN A 1 176 ? 12.200 9.929 -9.693 1.00 66.88 176 GLN A CA 1
ATOM 1392 C C . GLN A 1 176 ? 11.092 10.982 -9.767 1.00 66.88 176 GLN A C 1
ATOM 1394 O O . GLN A 1 176 ? 11.144 11.840 -10.645 1.00 66.88 176 GLN A O 1
ATOM 1399 N N . LEU A 1 177 ? 10.120 10.928 -8.855 1.00 62.59 177 LEU A N 1
ATOM 1400 C CA . LEU A 1 177 ? 9.049 11.913 -8.755 1.00 62.59 177 LEU A CA 1
ATOM 1401 C C . LEU A 1 177 ? 9.626 13.286 -8.387 1.00 62.59 177 LEU A C 1
ATOM 1403 O O . LEU A 1 177 ? 9.379 14.259 -9.092 1.00 62.59 177 LEU A O 1
ATOM 1407 N N . ASP A 1 178 ? 10.479 13.335 -7.361 1.00 65.25 178 ASP A N 1
ATOM 1408 C CA . ASP A 1 178 ? 11.166 14.544 -6.899 1.00 65.25 178 ASP A CA 1
ATOM 1409 C C . ASP A 1 178 ? 12.035 15.148 -8.010 1.00 65.25 178 ASP A C 1
ATOM 1411 O O . ASP A 1 178 ? 12.003 16.356 -8.245 1.00 65.25 178 ASP A O 1
ATOM 1415 N N . ALA A 1 179 ? 12.775 14.310 -8.747 1.00 66.50 179 ALA A N 1
ATOM 1416 C CA . ALA A 1 179 ? 13.570 14.754 -9.888 1.00 66.50 179 ALA A CA 1
ATOM 1417 C C . ALA A 1 179 ? 12.696 15.325 -11.017 1.00 66.50 179 ALA A C 1
ATOM 1419 O O . ALA A 1 179 ? 13.040 16.359 -11.584 1.00 66.50 179 ALA A O 1
ATOM 1420 N N . GLY A 1 180 ? 11.557 14.694 -11.321 1.00 62.47 180 GLY A N 1
ATOM 1421 C CA . GLY A 1 180 ? 10.610 15.191 -12.322 1.00 62.47 180 GLY A CA 1
ATOM 1422 C C . GLY A 1 180 ? 9.946 16.511 -11.918 1.00 62.47 180 GLY A C 1
ATOM 1423 O O . GLY A 1 180 ? 9.794 17.400 -12.752 1.00 62.47 180 GLY A O 1
ATOM 1424 N N . ILE A 1 181 ? 9.600 16.674 -10.636 1.00 61.47 181 ILE A N 1
ATOM 1425 C CA . ILE A 1 181 ? 9.030 17.914 -10.086 1.00 61.47 181 ILE A CA 1
ATOM 1426 C C . ILE A 1 181 ? 10.061 19.051 -10.126 1.00 61.47 181 ILE A C 1
ATOM 1428 O O . ILE A 1 181 ? 9.727 20.172 -10.521 1.00 61.47 181 ILE A O 1
ATOM 1432 N N . ALA A 1 182 ? 11.315 18.764 -9.758 1.00 61.47 182 ALA A N 1
ATOM 1433 C CA . ALA A 1 182 ? 12.408 19.732 -9.794 1.00 61.47 182 ALA A CA 1
ATOM 1434 C C . ALA A 1 182 ? 12.709 20.214 -11.224 1.00 61.47 182 ALA A C 1
ATOM 1436 O O . ALA A 1 182 ? 12.875 21.415 -11.447 1.00 61.47 182 ALA A O 1
ATOM 1437 N N . ASP A 1 183 ? 12.721 19.299 -12.197 1.00 58.38 183 ASP A N 1
ATOM 1438 C CA . ASP A 1 183 ? 12.973 19.613 -13.609 1.00 58.38 183 ASP A CA 1
ATOM 1439 C C . ASP A 1 183 ? 11.806 20.399 -14.241 1.00 58.38 183 ASP A C 1
ATOM 1441 O O . ASP A 1 183 ? 12.009 21.321 -15.032 1.00 58.38 183 ASP A O 1
ATOM 1445 N N . ALA A 1 184 ? 10.570 20.126 -13.807 1.00 57.00 184 ALA A N 1
ATOM 1446 C CA . ALA A 1 184 ? 9.370 20.822 -14.268 1.00 57.00 184 ALA A CA 1
ATOM 1447 C C . ALA A 1 184 ? 9.200 22.252 -13.708 1.00 57.00 184 ALA A C 1
ATOM 1449 O O . ALA A 1 184 ? 8.242 22.930 -14.085 1.00 57.00 184 ALA A O 1
ATOM 1450 N N . LYS A 1 185 ? 10.088 22.723 -12.811 1.00 50.09 185 LYS A N 1
ATOM 1451 C CA . LYS A 1 185 ? 10.004 24.036 -12.126 1.00 50.09 185 LYS A CA 1
ATOM 1452 C C . LYS A 1 185 ? 8.596 24.360 -11.606 1.00 50.09 185 LYS A C 1
ATOM 1454 O O . LYS A 1 185 ? 8.179 25.520 -11.614 1.00 50.09 185 LYS A O 1
ATOM 1459 N N . MET A 1 186 ? 7.847 23.350 -11.161 1.00 50.34 186 MET A N 1
ATOM 1460 C CA . MET A 1 186 ? 6.503 23.557 -10.632 1.00 50.34 186 MET A CA 1
ATOM 1461 C C . MET A 1 186 ? 6.590 24.166 -9.231 1.00 50.34 186 MET A C 1
ATOM 1463 O O . MET A 1 186 ? 6.585 23.473 -8.216 1.00 50.34 186 MET A O 1
ATOM 1467 N N . THR A 1 187 ? 6.680 25.494 -9.176 1.00 39.84 187 THR A N 1
ATOM 1468 C CA . THR A 1 187 ? 6.538 26.286 -7.953 1.00 39.84 187 THR A CA 1
ATOM 1469 C C . THR A 1 187 ? 5.090 26.197 -7.476 1.00 39.84 187 THR A C 1
ATOM 1471 O O . THR A 1 187 ? 4.242 26.973 -7.911 1.00 39.84 187 THR A O 1
ATOM 1474 N N . GLY A 1 188 ? 4.796 25.210 -6.631 1.00 44.34 188 GLY A N 1
ATOM 1475 C CA . GLY A 1 188 ? 3.464 25.003 -6.053 1.00 44.34 188 GLY A CA 1
ATOM 1476 C C . GLY A 1 188 ? 2.967 23.560 -6.053 1.00 44.34 188 GLY A C 1
ATOM 1477 O O . GLY A 1 188 ? 1.841 23.328 -5.622 1.00 44.34 188 GLY A O 1
ATOM 1478 N N . ALA A 1 189 ? 3.762 22.588 -6.515 1.00 39.41 189 ALA A N 1
ATOM 1479 C CA . ALA A 1 189 ? 3.392 21.185 -6.375 1.00 39.41 189 ALA A CA 1
ATOM 1480 C C . ALA A 1 189 ? 3.250 20.851 -4.883 1.00 39.41 189 ALA A C 1
ATOM 1482 O O . ALA A 1 189 ? 4.196 21.046 -4.116 1.00 39.41 189 ALA A O 1
ATOM 1483 N N . MET A 1 190 ? 2.062 20.381 -4.479 1.00 39.16 190 MET A N 1
ATOM 1484 C CA . MET A 1 190 ? 1.869 19.705 -3.197 1.00 39.16 190 MET A CA 1
ATOM 1485 C C . MET A 1 190 ? 3.041 18.748 -3.020 1.00 39.16 190 MET A C 1
ATOM 1487 O O . MET A 1 190 ? 3.259 17.896 -3.883 1.00 39.16 190 MET A O 1
ATOM 1491 N N . ALA A 1 191 ? 3.816 18.925 -1.951 1.00 39.78 191 ALA A N 1
ATOM 1492 C CA . ALA A 1 191 ? 4.811 17.947 -1.568 1.00 39.78 191 ALA A CA 1
ATOM 1493 C C . ALA A 1 191 ? 4.045 16.642 -1.339 1.00 39.78 191 ALA A C 1
ATOM 1495 O O . ALA A 1 191 ? 3.367 16.475 -0.326 1.00 39.78 191 ALA A O 1
ATOM 1496 N N . PHE A 1 192 ? 4.058 15.760 -2.338 1.00 41.97 192 PHE A N 1
ATOM 1497 C CA . PHE A 1 192 ? 3.567 14.408 -2.184 1.00 41.97 192 PHE A CA 1
ATOM 1498 C C . PHE A 1 192 ? 4.602 13.733 -1.293 1.00 41.97 192 PHE A C 1
ATOM 1500 O O . PHE A 1 192 ? 5.603 13.196 -1.760 1.00 41.97 192 PHE A O 1
ATOM 1507 N N . GLU A 1 193 ? 4.410 13.876 0.015 1.00 45.66 193 GLU A N 1
ATOM 1508 C CA . GLU A 1 193 ? 5.114 13.132 1.043 1.00 45.66 193 GLU A CA 1
ATOM 1509 C C . GLU A 1 193 ? 4.245 11.929 1.403 1.00 45.66 193 GLU A C 1
ATOM 1511 O O . GLU A 1 193 ? 3.508 11.976 2.390 1.00 45.66 193 GLU A O 1
ATOM 1516 N N . PRO A 1 194 ? 4.278 10.838 0.617 1.00 49.22 194 PRO A N 1
ATOM 1517 C CA . PRO A 1 194 ? 3.683 9.606 1.076 1.00 49.22 194 PRO A CA 1
ATOM 1518 C C . PRO A 1 194 ? 4.494 9.200 2.307 1.00 49.22 194 PRO A C 1
ATOM 1520 O O . PRO A 1 194 ? 5.663 8.819 2.197 1.00 49.22 194 PRO A O 1
ATOM 1523 N N . LYS A 1 195 ? 3.889 9.305 3.494 1.00 53.81 195 LYS A N 1
ATOM 1524 C CA . LYS A 1 195 ? 4.374 8.650 4.716 1.00 53.81 195 LYS A CA 1
ATOM 1525 C C . LYS A 1 195 ? 4.077 7.157 4.594 1.00 53.81 195 LYS A C 1
ATOM 1527 O O . LYS A 1 195 ? 3.299 6.584 5.344 1.00 53.81 195 LYS A O 1
ATOM 1532 N N . PHE A 1 196 ? 4.642 6.561 3.554 1.00 59.00 196 PHE A N 1
ATOM 1533 C CA . PHE A 1 196 ? 4.489 5.163 3.231 1.00 59.00 196 PHE A CA 1
ATOM 1534 C C . PHE A 1 196 ? 5.637 4.413 3.897 1.00 59.00 196 PHE A C 1
ATOM 1536 O O . PHE A 1 196 ? 6.800 4.638 3.559 1.00 59.00 196 PHE A O 1
ATOM 1543 N N . SER A 1 197 ? 5.300 3.532 4.832 1.00 62.47 197 SER A N 1
ATOM 1544 C CA . SER A 1 197 ? 6.237 2.568 5.394 1.00 62.47 197 SER A CA 1
ATOM 1545 C C . SER A 1 197 ? 5.780 1.169 4.995 1.00 62.47 197 SER A C 1
ATOM 1547 O O . SER A 1 197 ? 4.600 0.834 5.129 1.00 62.47 197 SER A O 1
ATOM 1549 N N . ALA A 1 198 ? 6.700 0.330 4.505 1.00 65.44 198 ALA A N 1
ATOM 1550 C CA . ALA A 1 198 ? 6.414 -1.086 4.257 1.00 65.44 198 ALA A CA 1
ATOM 1551 C C . ALA A 1 198 ? 6.200 -1.875 5.565 1.00 65.44 198 ALA A C 1
ATOM 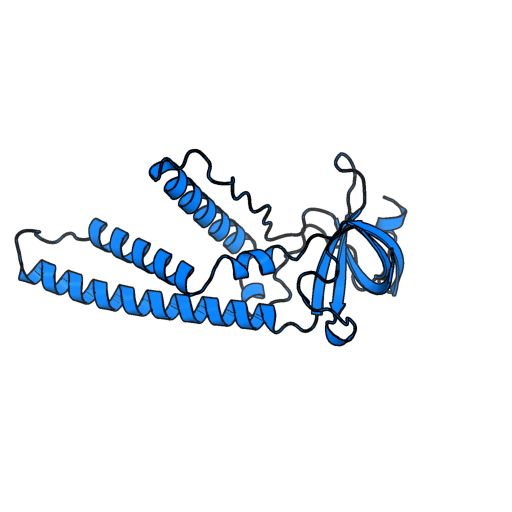1553 O O . ALA A 1 198 ? 5.961 -3.087 5.536 1.00 65.44 198 ALA A O 1
ATOM 1554 N N . ARG A 1 199 ? 6.323 -1.198 6.715 1.00 73.75 199 ARG A N 1
ATOM 1555 C CA . ARG A 1 199 ? 6.189 -1.750 8.055 1.00 73.75 199 ARG A CA 1
ATOM 1556 C C . ARG A 1 199 ? 5.367 -0.826 8.944 1.00 73.75 199 ARG A C 1
ATOM 1558 O O . ARG A 1 199 ? 5.403 0.393 8.808 1.00 73.75 199 ARG A O 1
ATOM 1565 N N . VAL A 1 200 ? 4.665 -1.415 9.896 1.00 78.31 200 VAL A N 1
ATOM 1566 C CA . VAL A 1 200 ? 4.136 -0.685 11.043 1.00 78.31 200 VAL A CA 1
ATOM 1567 C C . VAL A 1 200 ? 5.284 -0.534 12.034 1.00 78.31 200 VAL A C 1
ATOM 1569 O O . VAL A 1 200 ? 5.672 -1.513 12.659 1.00 78.31 200 VAL A O 1
ATOM 1572 N N . GLU A 1 201 ? 5.868 0.662 12.115 1.00 74.50 201 GLU A N 1
ATOM 1573 C CA . GLU A 1 201 ? 7.017 0.932 12.988 1.00 74.50 201 GLU A CA 1
ATOM 1574 C C . GLU A 1 201 ? 6.647 0.777 14.469 1.00 74.50 201 GLU A C 1
ATOM 1576 O O . GLU A 1 201 ? 5.639 1.320 14.934 1.00 74.50 201 GLU A O 1
ATOM 1581 N N . GLY A 1 202 ? 7.501 0.078 15.217 1.00 81.62 202 GLY A N 1
ATOM 1582 C CA . GLY A 1 202 ? 7.319 -0.146 16.647 1.00 81.62 202 GLY A CA 1
ATOM 1583 C C . GLY A 1 202 ? 6.287 -1.228 16.968 1.00 81.62 202 GLY A C 1
ATOM 1584 O O . GLY A 1 202 ? 6.056 -2.147 16.183 1.00 81.62 202 GLY A O 1
ATOM 1585 N N . ALA A 1 203 ? 5.700 -1.137 18.163 1.00 85.88 203 ALA A N 1
ATOM 1586 C CA . ALA A 1 203 ? 4.745 -2.119 18.661 1.00 85.88 203 ALA A CA 1
ATOM 1587 C C . ALA A 1 203 ? 3.401 -2.008 17.935 1.00 85.88 203 ALA A C 1
ATOM 1589 O O . ALA A 1 203 ? 2.819 -0.923 17.832 1.00 85.88 203 ALA A O 1
ATOM 1590 N N . SER A 1 204 ? 2.877 -3.146 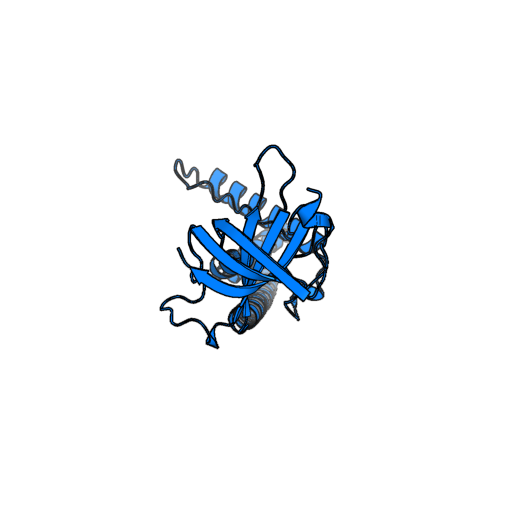17.485 1.00 87.56 204 SER A N 1
ATOM 1591 C CA . SER A 1 204 ? 1.583 -3.241 16.819 1.00 87.56 204 SER A CA 1
ATOM 1592 C C . SER A 1 204 ? 0.690 -4.313 17.439 1.00 87.56 204 SER A C 1
ATOM 1594 O O . SER A 1 204 ? 1.160 -5.383 17.817 1.00 87.56 204 SER A O 1
ATOM 1596 N N . LEU A 1 205 ? -0.610 -4.025 17.538 1.00 90.12 205 LEU A N 1
ATOM 1597 C CA . LEU A 1 205 ? -1.620 -4.914 18.118 1.00 90.12 205 LEU A CA 1
ATOM 1598 C C . LEU A 1 205 ? -2.761 -5.123 17.123 1.00 90.12 205 LEU A C 1
ATOM 1600 O O . LEU A 1 205 ? -3.314 -4.150 16.614 1.00 90.12 205 LEU A O 1
ATOM 1604 N N . LYS A 1 206 ? -3.157 -6.376 16.870 1.00 90.56 206 LYS A N 1
ATOM 1605 C CA . LYS A 1 206 ? -4.310 -6.681 16.005 1.00 90.56 206 LYS A CA 1
ATOM 1606 C C . LYS A 1 206 ? -5.589 -6.890 16.792 1.00 90.56 206 LYS A C 1
ATOM 1608 O O . LYS A 1 206 ? -5.625 -7.672 17.742 1.00 90.56 206 LYS A O 1
ATOM 1613 N N . VAL A 1 207 ? -6.650 -6.240 16.325 1.00 91.00 207 VAL A N 1
ATOM 1614 C CA . VAL A 1 207 ? -7.965 -6.261 16.959 1.00 91.00 207 VAL A CA 1
ATOM 1615 C C . VAL A 1 207 ? -9.058 -6.481 15.914 1.00 91.00 207 VAL A C 1
ATOM 1617 O O . VAL A 1 207 ? -9.041 -5.885 14.838 1.00 91.00 207 VAL A O 1
ATOM 1620 N N . VAL A 1 208 ? -10.033 -7.330 16.240 1.00 91.50 208 VAL A N 1
ATOM 1621 C CA . VAL A 1 208 ? -11.306 -7.423 15.509 1.00 91.50 208 VAL A CA 1
ATOM 1622 C C . VAL A 1 208 ? -12.356 -6.614 16.274 1.00 91.50 208 VAL A C 1
ATOM 1624 O O . VAL A 1 208 ? -12.561 -6.883 17.463 1.00 91.50 208 VAL A O 1
ATOM 1627 N N . PRO A 1 209 ? -13.011 -5.627 15.641 1.00 91.31 209 PRO A N 1
ATOM 1628 C CA . PRO A 1 209 ? -13.990 -4.787 16.305 1.00 91.31 209 PRO A CA 1
ATOM 1629 C C . PRO A 1 209 ? -15.265 -5.580 16.603 1.00 91.31 209 PRO A C 1
ATOM 1631 O O . PRO A 1 209 ? -15.740 -6.373 15.791 1.00 91.31 209 PRO A O 1
ATOM 1634 N N . ILE A 1 210 ? -15.827 -5.336 17.781 1.00 91.19 210 ILE A N 1
ATOM 1635 C CA . ILE A 1 210 ? -17.137 -5.833 18.220 1.00 91.19 210 ILE A CA 1
ATOM 1636 C C . ILE A 1 210 ? -18.147 -4.696 18.150 1.00 91.19 210 ILE A C 1
ATOM 1638 O O . ILE A 1 210 ? -19.280 -4.896 17.721 1.00 91.19 210 ILE A O 1
ATOM 1642 N N . ALA A 1 211 ? -17.720 -3.500 18.558 1.00 89.69 211 ALA A N 1
ATOM 1643 C CA . ALA A 1 211 ? -18.481 -2.273 18.431 1.00 89.69 211 ALA A CA 1
ATOM 1644 C C . ALA A 1 211 ? -17.549 -1.113 18.072 1.00 89.69 211 ALA A C 1
ATOM 1646 O O . ALA A 1 211 ? -16.417 -1.041 18.551 1.00 89.69 211 ALA A O 1
ATOM 1647 N N . ILE A 1 212 ? -18.053 -0.211 17.234 1.00 88.94 212 ILE A N 1
ATOM 1648 C CA . ILE A 1 212 ? -17.399 1.040 16.851 1.00 88.94 212 ILE A CA 1
ATOM 1649 C C . ILE A 1 212 ? -18.433 2.151 17.020 1.00 88.94 212 ILE A C 1
ATOM 1651 O O . ILE A 1 212 ? -19.555 2.018 16.526 1.00 88.94 212 ILE A O 1
ATOM 1655 N N . TYR A 1 213 ? -18.081 3.210 17.741 1.00 88.88 213 TYR A N 1
ATOM 1656 C CA . TYR A 1 213 ? -18.969 4.335 18.042 1.00 88.88 213 TYR A CA 1
ATOM 1657 C C . TYR A 1 213 ? -18.189 5.645 18.191 1.00 88.88 213 TYR A C 1
ATOM 1659 O O . TYR A 1 213 ? -16.957 5.653 18.186 1.00 88.88 213 TYR A O 1
ATOM 1667 N N . VAL A 1 214 ? -18.931 6.751 18.266 1.00 84.69 214 VAL A N 1
ATOM 1668 C CA . VAL A 1 214 ? -18.424 8.119 18.455 1.00 84.69 214 VAL A CA 1
ATOM 1669 C C . VAL A 1 214 ? -18.753 8.580 19.864 1.00 84.69 214 VAL A C 1
ATOM 1671 O O . VAL A 1 214 ? -19.913 8.353 20.280 1.00 84.69 214 VAL A O 1
#

Foldseek 3Di:
DVVQQPDDFFDKDKDKFAWDFDLVLVVLVVPALVNQLVVLLVVLVVVLVVPPPDDPPDPVSVVVSVVVSVVVSVVRSVVSSVVSVVQNCLVVPDQKGWIWGWDDDPVDDIEIEIEIDGNVPDDDPDPRCRRRTMKIFTWGFHDNKDAFAFPCCPRPVCVPPDQVVVVVVVVVVLVVVVVVCVVVVPPDPDPPPSPDHSTDHGIYTYTYTPDMGD

pLDDT: mean 76.58, std 12.48, range [39.16, 93.62]

Secondary structure (DSSP, 8-state):
-HHHHT--TT-EEEEEEEEEE-HHHHHHHHS-HHHHHHHHHHHHHHHHHHT--S-TT-HHHHHHHHHHHHHHHHHHHHHHHHHHHHHHHHHHH-SEEEEEEEES-TTS--EEEEEEEEGGG---S-GGGTT-EEEEEEEEE-S--EEEEETTTTSTTGGGS-HHHHHHHHHHHHHHHHHHHHHTT-TT---------SEEEEEEEEEEEEEEE-